Protein AF-A0A914REH2-F1 (afdb_monomer)

Radius of gyration: 25.35 Å; Cα contacts (8 Å, |Δi|>4): 95; chains: 1; bounding box: 55×61×62 Å

Solvent-accessible surface area (backbone atoms only — not comparable to full-atom values): 11915 Å² total; per-residue (Å²): 143,85,75,78,82,48,65,65,53,62,60,40,70,74,60,56,96,70,84,80,89,80,94,76,94,74,82,62,77,65,62,58,51,53,54,48,60,61,70,72,35,72,65,56,57,51,54,49,54,52,53,54,52,52,49,53,57,50,47,40,54,53,41,47,52,51,41,51,52,39,70,77,39,55,78,54,41,35,88,44,41,65,59,53,54,51,52,50,48,56,51,50,52,54,52,53,50,47,68,59,44,68,82,66,54,83,77,70,91,72,83,80,78,77,58,60,68,72,70,53,65,89,62,50,63,59,40,52,47,37,52,52,49,44,52,49,50,50,64,74,43,39,68,49,34,51,51,44,50,38,50,44,38,33,68,42,52,21,53,55,49,43,55,54,58,73,67,58,80,89,68,50,73,68,56,50,48,54,53,50,51,50,34,54,50,42,46,59,51,58,97,73,70,68,74,67,70,78,76,114

Secondary structure (DSSP, 8-state):
------HHHHHHHT-S---S--------HHHHHHHHHHHS-HHHHHHHHHHHHHHHHHHHHHHHHHHHHHHH-GGGHHHHHHHHHHHHHHHHHHHHHHHHHHTTS---SSS--SSHHHH--TTHHHHHHHHHHHHHHHHHTHHHHHHHHHHHIIIIIHHHHHHHHHT--S--HHHHHHHHHHHHHHHT--TTSTTTTT--

Nearest PDB structures (foldseek):
  7usd-assembly1_B  TM=9.075E-01  e=1.023E-09  Homo sapiens
  4n78-assembly1_B  TM=9.268E-01  e=9.238E-09  Homo sapiens
  3p8c-assembly1_B  TM=8.901E-01  e=4.363E-09  Homo sapiens
  7usc-assembly1_B  TM=8.729E-01  e=6.509E-09  Homo sapiens
  7use-assembly1_B  TM=8.874E-01  e=1.186E-08  Homo sapiens

pLDDT: mean 73.41, std 24.07, range [22.73, 96.56]

InterPro domains:
  IPR019137 Nck-associated protein 1 [PF09735] (50-191)
  IPR019137 Nck-associated protein 1 [PTHR12093] (51-190)

Mean predicted aligned error: 13.98 Å

Structure (mmCIF, N/CA/C/O backbone):
data_AF-A0A914REH2-F1
#
_entry.id   AF-A0A914REH2-F1
#
loop_
_atom_site.group_PDB
_atom_site.id
_atom_site.type_symbol
_atom_site.label_atom_id
_atom_site.label_alt_id
_atom_site.label_comp_id
_atom_site.label_asym_id
_atom_site.label_entity_id
_atom_site.label_seq_id
_atom_site.pdbx_PDB_ins_code
_atom_site.Cartn_x
_atom_site.Cartn_y
_atom_site.Cartn_z
_atom_site.occupancy
_atom_site.B_iso_or_equiv
_atom_site.auth_seq_id
_atom_site.auth_comp_id
_atom_site.auth_asym_id
_atom_site.auth_atom_id
_atom_site.pdbx_PDB_model_num
ATOM 1 N N . LEU A 1 1 ? 2.150 21.205 -15.447 1.00 28.22 1 LEU A N 1
ATOM 2 C CA . LEU A 1 1 ? 2.051 20.539 -14.123 1.00 28.22 1 LEU A CA 1
ATOM 3 C C . LEU A 1 1 ? 3.388 19.891 -13.755 1.00 28.22 1 LEU A C 1
ATOM 5 O O . LEU A 1 1 ? 3.456 18.730 -13.383 1.00 28.22 1 LEU A O 1
ATOM 9 N N . SER A 1 2 ? 4.461 20.674 -13.894 1.00 26.73 2 SER A N 1
ATOM 10 C CA . SER A 1 2 ? 5.839 20.264 -13.652 1.00 26.73 2 SER A CA 1
ATOM 11 C C . SER A 1 2 ? 6.279 20.891 -12.336 1.00 26.73 2 SER A C 1
ATOM 13 O O . SER A 1 2 ? 6.415 22.108 -12.246 1.00 26.73 2 SER A O 1
ATOM 15 N N . THR A 1 3 ? 6.444 20.067 -11.310 1.00 32.84 3 THR A N 1
ATOM 16 C CA . THR A 1 3 ? 7.092 20.457 -10.053 1.00 32.84 3 THR A CA 1
ATOM 17 C C . THR A 1 3 ? 8.047 19.344 -9.646 1.00 32.84 3 THR A C 1
ATOM 19 O O . THR A 1 3 ? 7.968 18.760 -8.569 1.00 32.84 3 THR A O 1
ATOM 22 N N . ALA A 1 4 ? 9.006 19.051 -10.528 1.00 34.91 4 ALA A N 1
ATOM 23 C CA . ALA A 1 4 ? 10.302 18.604 -10.051 1.00 34.91 4 ALA A CA 1
ATOM 24 C C . ALA A 1 4 ? 10.860 19.759 -9.206 1.00 34.91 4 ALA A C 1
ATOM 26 O O . ALA A 1 4 ? 11.249 20.802 -9.733 1.00 34.91 4 ALA A O 1
ATOM 27 N N . PHE A 1 5 ? 10.810 19.616 -7.880 1.00 37.22 5 PHE A N 1
ATOM 28 C CA . PHE A 1 5 ? 11.529 20.500 -6.973 1.00 37.22 5 PHE A CA 1
ATOM 29 C C . PHE A 1 5 ? 13.018 20.263 -7.218 1.00 37.22 5 PHE A C 1
ATOM 31 O O . PHE A 1 5 ? 13.631 19.345 -6.683 1.00 37.22 5 PHE A O 1
ATOM 38 N N . ASN A 1 6 ? 13.548 21.036 -8.154 1.00 36.06 6 ASN A N 1
ATOM 39 C CA . ASN A 1 6 ? 14.914 20.950 -8.601 1.00 36.06 6 ASN A CA 1
ATOM 40 C C . ASN A 1 6 ? 15.788 21.621 -7.530 1.00 36.06 6 ASN A C 1
ATOM 42 O O . ASN A 1 6 ? 15.903 22.850 -7.498 1.00 36.06 6 ASN A O 1
ATOM 46 N N . GLU A 1 7 ? 16.380 20.832 -6.631 1.00 41.03 7 GLU A N 1
ATOM 47 C CA . GLU A 1 7 ? 17.395 21.325 -5.685 1.00 41.03 7 GLU A CA 1
ATOM 48 C C . GLU A 1 7 ? 18.566 21.984 -6.428 1.00 41.03 7 GLU A C 1
ATOM 50 O O . GLU A 1 7 ? 19.142 22.959 -5.943 1.00 41.03 7 GLU A O 1
ATOM 55 N N . HIS A 1 8 ? 18.831 21.550 -7.665 1.00 34.75 8 HIS A N 1
ATOM 56 C CA . HIS A 1 8 ? 19.779 22.184 -8.572 1.00 34.75 8 HIS A CA 1
ATOM 57 C C . HIS A 1 8 ? 19.286 23.561 -9.048 1.00 34.75 8 HIS A C 1
ATOM 59 O O . HIS A 1 8 ? 20.068 24.499 -9.154 1.00 34.75 8 HIS A O 1
ATOM 65 N N . SER A 1 9 ? 17.982 23.757 -9.273 1.00 32.03 9 SER A N 1
ATOM 66 C CA . SER A 1 9 ? 17.474 25.072 -9.680 1.00 32.03 9 SER A CA 1
ATOM 67 C C . SER A 1 9 ? 17.483 26.057 -8.522 1.00 32.03 9 SER A C 1
ATOM 69 O O . SER A 1 9 ? 17.816 27.207 -8.762 1.00 32.03 9 SER A O 1
ATOM 71 N N . LYS A 1 10 ? 17.180 25.675 -7.275 1.00 31.33 10 LYS A N 1
ATOM 72 C CA . LYS A 1 10 ? 17.273 26.631 -6.150 1.00 31.33 10 LYS A CA 1
ATOM 73 C C . LYS A 1 10 ? 18.701 26.838 -5.640 1.00 31.33 10 LYS A C 1
ATOM 75 O O . LYS A 1 10 ? 19.004 27.945 -5.210 1.00 31.33 10 LYS A O 1
ATOM 80 N N . SER A 1 11 ? 19.598 25.861 -5.776 1.00 33.09 11 SER A N 1
ATOM 81 C CA . SER A 1 11 ? 21.017 26.074 -5.453 1.00 33.09 11 SER A CA 1
ATOM 82 C C . SER A 1 11 ? 21.760 26.867 -6.530 1.00 33.09 11 SER A C 1
ATOM 84 O O . SER A 1 11 ? 22.631 27.662 -6.190 1.00 33.09 11 SER A O 1
ATOM 86 N N . THR A 1 12 ? 21.403 26.735 -7.816 1.00 31.56 12 THR A N 1
ATOM 87 C CA . THR A 1 12 ? 22.091 27.446 -8.912 1.00 31.56 12 THR A CA 1
ATOM 88 C C . THR A 1 12 ? 21.358 28.697 -9.419 1.00 31.56 12 THR A C 1
ATOM 90 O O . THR A 1 12 ? 22.007 29.565 -9.990 1.00 31.56 12 THR A O 1
ATOM 93 N N . THR A 1 13 ? 20.056 28.902 -9.168 1.00 30.58 13 THR A N 1
ATOM 94 C CA . THR A 1 13 ? 19.436 30.242 -9.371 1.00 30.58 13 THR A CA 1
ATOM 95 C C . THR A 1 13 ? 19.761 31.222 -8.242 1.00 30.58 13 THR A C 1
ATOM 97 O O . THR A 1 13 ? 19.622 32.425 -8.431 1.00 30.58 13 THR A O 1
ATOM 100 N N . LEU A 1 14 ? 20.319 30.728 -7.130 1.00 32.66 14 LEU A N 1
ATOM 101 C CA . LEU A 1 14 ? 21.057 31.523 -6.140 1.00 32.66 14 LEU A CA 1
ATOM 102 C C . LEU A 1 14 ? 22.542 31.733 -6.519 1.00 32.66 14 LEU A C 1
ATOM 104 O O . LEU A 1 14 ? 23.288 32.363 -5.777 1.00 32.66 14 LEU A O 1
ATOM 108 N N . PHE A 1 15 ? 22.979 31.176 -7.655 1.00 30.03 15 PHE A N 1
ATOM 109 C CA . PHE A 1 15 ? 24.365 31.158 -8.137 1.00 30.03 15 PHE A CA 1
ATOM 110 C C . PHE A 1 15 ? 24.437 31.289 -9.672 1.00 30.03 15 PHE A C 1
ATOM 112 O O . PHE A 1 15 ? 25.263 30.664 -10.334 1.00 30.03 15 PHE A O 1
ATOM 119 N N . ARG A 1 16 ? 23.600 32.138 -10.275 1.00 25.14 16 ARG A N 1
ATOM 120 C CA . ARG A 1 16 ? 24.039 32.859 -11.479 1.00 25.14 16 ARG A CA 1
ATOM 121 C C . ARG A 1 16 ? 24.492 34.241 -11.026 1.00 25.14 16 ARG A C 1
ATOM 123 O O . ARG A 1 16 ? 23.884 34.778 -10.103 1.00 25.14 16 ARG A O 1
ATOM 130 N N . PRO A 1 17 ? 25.593 34.768 -11.580 1.00 31.11 17 PRO A N 1
ATOM 131 C CA . PRO A 1 17 ? 26.330 35.862 -10.968 1.00 31.11 17 PRO A CA 1
ATOM 132 C C . PRO A 1 17 ? 25.469 37.121 -10.986 1.00 31.11 17 PRO A C 1
ATOM 134 O O . PRO A 1 17 ? 25.391 37.811 -11.995 1.00 31.11 17 PRO A O 1
ATOM 137 N N . TRP A 1 18 ? 24.806 37.410 -9.872 1.00 22.73 18 TRP A N 1
ATOM 138 C CA . TRP A 1 18 ? 24.255 38.725 -9.615 1.00 22.73 18 TRP A CA 1
ATOM 139 C C . TRP A 1 18 ? 25.114 39.376 -8.551 1.00 22.73 18 TRP A C 1
ATOM 141 O O . TRP A 1 18 ? 25.101 39.021 -7.372 1.00 22.73 18 TRP A O 1
ATOM 151 N N . ASN A 1 19 ? 25.920 40.315 -9.034 1.00 27.97 19 ASN A N 1
ATOM 152 C CA . ASN A 1 19 ? 26.488 41.364 -8.219 1.00 27.97 19 ASN A CA 1
ATOM 153 C C . ASN A 1 19 ? 25.398 41.994 -7.331 1.00 27.97 19 ASN A C 1
ATOM 155 O O . ASN A 1 19 ? 24.294 42.277 -7.791 1.00 27.97 19 ASN A O 1
ATOM 159 N N . CYS A 1 20 ? 25.808 42.295 -6.099 1.00 24.75 20 CYS A N 1
ATOM 160 C CA . CYS A 1 20 ? 25.214 43.215 -5.125 1.00 24.75 20 CYS A CA 1
ATOM 161 C C . CYS A 1 20 ? 24.024 42.777 -4.235 1.00 24.75 20 CYS A C 1
ATOM 163 O O . CYS A 1 20 ? 22.878 42.673 -4.651 1.00 24.75 20 CYS A O 1
ATOM 165 N N . GLN A 1 21 ? 24.341 42.734 -2.930 1.00 30.67 21 GLN A N 1
ATOM 166 C CA . GLN A 1 21 ? 23.554 43.256 -1.798 1.00 30.67 21 GLN A CA 1
ATOM 167 C C . GLN A 1 21 ? 22.198 42.608 -1.458 1.00 30.67 21 GLN A C 1
ATOM 169 O O . GLN A 1 21 ? 21.139 43.189 -1.679 1.00 30.67 21 GLN A O 1
ATOM 174 N N . ARG A 1 22 ? 22.235 41.521 -0.671 1.00 23.67 22 ARG A N 1
ATOM 175 C CA . ARG A 1 22 ? 21.419 41.441 0.561 1.00 23.67 22 ARG A CA 1
ATOM 176 C C . ARG A 1 22 ? 21.911 40.355 1.512 1.00 23.67 22 ARG A C 1
ATOM 178 O O . ARG A 1 22 ? 21.987 39.183 1.165 1.00 23.67 22 ARG A O 1
ATOM 185 N N . SER A 1 23 ? 22.261 40.787 2.720 1.00 31.17 23 SER A N 1
ATOM 186 C CA . SER A 1 23 ? 22.714 39.940 3.821 1.00 31.17 23 SER A CA 1
ATOM 187 C C . SER A 1 23 ? 21.564 39.055 4.307 1.00 31.17 23 SER A C 1
ATOM 189 O O . SER A 1 23 ? 20.589 39.561 4.854 1.00 31.17 23 SER A O 1
ATOM 191 N N . VAL A 1 24 ? 21.683 37.739 4.117 1.00 34.38 24 VAL A N 1
ATOM 192 C CA . VAL A 1 24 ? 20.909 36.738 4.862 1.00 34.38 24 VAL A CA 1
ATOM 193 C C . VAL A 1 24 ? 21.920 35.838 5.563 1.00 34.38 24 VAL A C 1
ATOM 195 O O . VAL A 1 24 ? 22.598 35.014 4.946 1.00 34.38 24 VAL A O 1
ATOM 198 N N . HIS A 1 25 ? 22.074 36.069 6.864 1.00 37.12 25 HIS A N 1
ATOM 199 C CA . HIS A 1 25 ? 22.894 35.260 7.755 1.00 37.12 25 HIS A CA 1
ATOM 200 C C . HIS A 1 25 ? 22.184 33.928 8.022 1.00 37.12 25 HIS A C 1
ATOM 202 O O . HIS A 1 25 ? 21.277 33.857 8.844 1.00 37.12 25 HIS A O 1
ATOM 208 N N . ILE A 1 26 ? 22.608 32.866 7.335 1.00 39.19 26 ILE A N 1
ATOM 209 C CA . ILE A 1 26 ? 22.340 31.481 7.744 1.00 39.19 26 ILE A CA 1
ATOM 210 C C . ILE A 1 26 ? 23.693 30.832 8.030 1.00 39.19 26 ILE A C 1
ATOM 212 O O . ILE A 1 26 ? 24.617 30.888 7.210 1.00 39.19 26 ILE A O 1
ATOM 216 N N . GLY A 1 27 ? 23.798 30.329 9.258 1.00 43.09 27 GLY A N 1
ATOM 217 C CA . GLY A 1 27 ? 25.029 30.047 9.977 1.00 43.09 27 GLY A CA 1
ATOM 218 C C . GLY A 1 27 ? 25.906 28.928 9.417 1.00 43.09 27 GLY A C 1
ATOM 219 O O . GLY A 1 27 ? 25.460 27.993 8.760 1.00 43.09 27 GLY A O 1
ATOM 220 N N . SER A 1 28 ? 27.177 29.057 9.798 1.00 48.75 28 SER A N 1
ATOM 221 C CA . SER A 1 28 ? 28.304 28.131 9.669 1.00 48.75 28 SER A CA 1
ATOM 222 C C . SER A 1 28 ? 28.842 27.843 8.258 1.00 48.75 28 SER A C 1
ATOM 224 O O . SER A 1 28 ? 28.268 27.129 7.437 1.00 48.75 28 SER A O 1
ATOM 226 N N . THR A 1 29 ? 30.067 28.322 8.036 1.00 50.38 29 THR A N 1
ATOM 227 C CA . THR A 1 29 ? 30.987 28.028 6.923 1.00 50.38 29 THR A CA 1
ATOM 228 C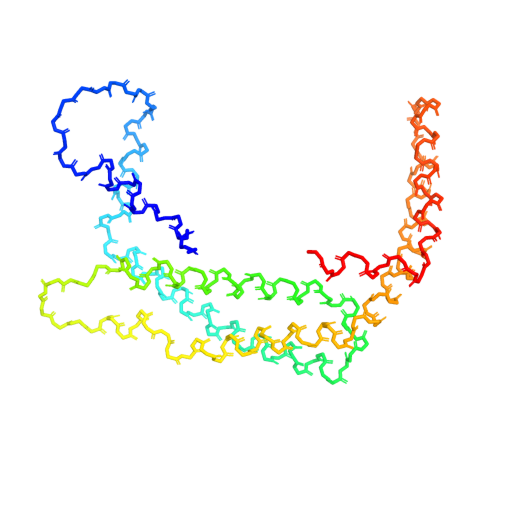 C . THR A 1 29 ? 31.210 26.526 6.685 1.00 50.38 29 THR A C 1
ATOM 230 O O . THR A 1 29 ? 31.531 26.134 5.565 1.00 50.38 29 THR A O 1
ATOM 233 N N . ARG A 1 30 ? 30.982 25.678 7.700 1.00 44.97 30 ARG A N 1
ATOM 234 C CA . ARG A 1 30 ? 31.166 24.217 7.652 1.00 44.97 30 ARG A CA 1
ATOM 235 C C . ARG A 1 30 ? 30.091 23.488 6.836 1.00 44.97 30 ARG A C 1
ATOM 237 O O . ARG A 1 30 ? 30.410 22.531 6.140 1.00 44.97 30 ARG A O 1
ATOM 244 N N . SER A 1 31 ? 28.839 23.949 6.852 1.00 41.78 31 SER A N 1
ATOM 245 C CA . SER A 1 31 ? 27.782 23.331 6.029 1.00 41.78 31 SER A CA 1
ATOM 246 C C . SER A 1 31 ? 27.995 23.597 4.539 1.00 41.78 31 SER A C 1
ATOM 248 O O . SER A 1 31 ? 27.712 22.742 3.705 1.00 41.78 31 SER A O 1
ATOM 250 N N . ARG A 1 32 ? 28.565 24.759 4.187 1.00 44.25 32 ARG A N 1
ATOM 251 C CA . ARG A 1 32 ? 28.863 25.105 2.789 1.00 44.25 32 ARG A CA 1
ATOM 252 C C . ARG A 1 32 ? 30.005 24.273 2.209 1.00 44.25 32 ARG A C 1
ATOM 254 O O . ARG A 1 32 ? 29.940 23.936 1.033 1.00 44.25 32 ARG A O 1
ATOM 261 N N . SER A 1 33 ? 31.026 23.934 3.000 1.00 46.44 33 SER A N 1
ATOM 262 C CA . SER A 1 33 ? 32.136 23.092 2.535 1.00 46.44 33 SER A CA 1
ATOM 263 C C . SER A 1 33 ? 31.724 21.632 2.352 1.00 46.44 33 SER A C 1
ATOM 265 O O . SER A 1 33 ? 32.133 21.037 1.364 1.00 46.44 33 SER A O 1
ATOM 267 N N . ILE A 1 34 ? 30.862 21.095 3.226 1.00 53.41 34 ILE A N 1
ATOM 268 C CA . ILE A 1 34 ? 30.323 19.728 3.110 1.00 53.41 34 ILE A CA 1
ATOM 269 C C . ILE A 1 34 ? 29.451 19.582 1.854 1.00 53.41 34 ILE A C 1
ATOM 271 O O . ILE A 1 34 ? 29.618 18.636 1.088 1.00 53.41 34 ILE A O 1
ATOM 275 N N . ILE A 1 35 ? 28.557 20.544 1.596 1.00 49.75 35 ILE A N 1
ATOM 276 C CA . ILE A 1 35 ? 27.713 20.524 0.391 1.00 49.75 35 ILE A CA 1
ATOM 277 C C . ILE A 1 35 ? 28.577 20.647 -0.871 1.00 49.75 35 ILE A C 1
ATOM 279 O O . ILE A 1 35 ? 28.342 19.934 -1.841 1.00 49.75 35 ILE A O 1
ATOM 283 N N . ARG A 1 36 ? 29.621 21.493 -0.856 1.00 45.28 36 ARG A N 1
ATOM 284 C CA . ARG A 1 36 ? 30.564 21.592 -1.981 1.00 45.28 36 ARG A CA 1
ATOM 285 C C . ARG A 1 36 ? 31.336 20.292 -2.199 1.00 45.28 36 ARG A C 1
ATOM 287 O O . ARG A 1 36 ? 31.401 19.862 -3.339 1.00 45.28 36 ARG A O 1
ATOM 294 N N . SER A 1 37 ? 31.846 19.648 -1.144 1.00 47.00 37 SER A N 1
ATOM 295 C CA . SER A 1 37 ? 32.602 18.392 -1.266 1.00 47.00 37 SER A CA 1
ATOM 296 C C . SER A 1 37 ? 31.760 17.223 -1.781 1.00 47.00 37 SER A C 1
ATOM 298 O O . SER A 1 37 ? 32.295 16.363 -2.464 1.00 47.00 37 SER A O 1
ATOM 300 N N . VAL A 1 38 ? 30.452 17.212 -1.502 1.00 48.62 38 VAL A N 1
ATOM 301 C CA . VAL A 1 38 ? 29.501 16.219 -2.035 1.00 48.62 38 VAL A CA 1
ATOM 302 C C . VAL A 1 38 ? 29.201 16.446 -3.526 1.00 48.62 38 VAL A C 1
ATOM 304 O O . VAL A 1 38 ? 28.933 15.487 -4.239 1.00 48.62 38 VAL A O 1
A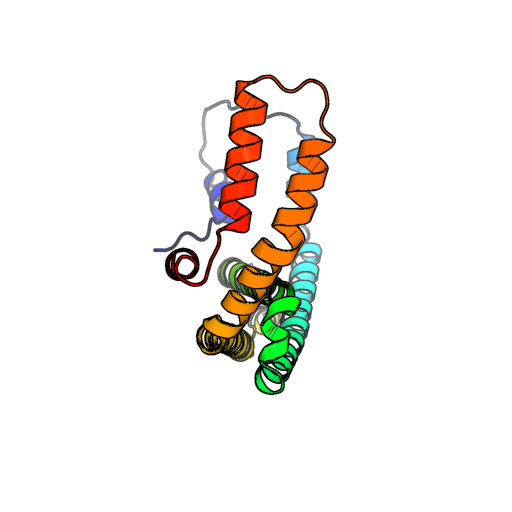TOM 307 N N . PHE A 1 39 ? 29.258 17.695 -4.007 1.00 43.34 39 PHE A N 1
ATOM 308 C CA . PHE A 1 39 ? 28.861 18.075 -5.373 1.00 43.34 39 PHE A CA 1
ATOM 309 C C . PHE A 1 39 ? 30.030 18.220 -6.367 1.00 43.34 39 PHE A C 1
ATOM 311 O O . PHE A 1 39 ? 29.795 18.230 -7.570 1.00 43.34 39 PHE A O 1
ATOM 318 N N . THR A 1 40 ? 31.277 18.364 -5.898 1.00 44.75 40 THR A N 1
ATOM 319 C CA . THR A 1 40 ? 32.480 18.405 -6.762 1.00 44.75 40 THR A CA 1
ATOM 320 C C . THR A 1 40 ? 33.100 17.039 -7.035 1.00 44.75 40 THR A C 1
ATOM 322 O O . THR A 1 40 ? 34.051 16.961 -7.809 1.00 44.75 40 THR A O 1
ATOM 325 N N . ASP A 1 41 ? 32.606 15.977 -6.401 1.00 44.22 41 ASP A N 1
ATOM 326 C CA . ASP A 1 41 ? 33.154 14.637 -6.575 1.00 44.22 41 ASP A CA 1
ATOM 327 C C . ASP A 1 41 ? 32.309 13.856 -7.590 1.00 44.22 41 ASP A C 1
ATOM 329 O O . ASP A 1 41 ? 31.283 13.262 -7.256 1.00 44.22 41 ASP A O 1
ATOM 333 N N . GLU A 1 42 ? 32.736 13.872 -8.856 1.00 49.25 42 GLU A N 1
ATOM 334 C CA . GLU A 1 42 ? 32.169 13.069 -9.957 1.00 49.25 42 GLU A CA 1
ATOM 335 C C . GLU A 1 42 ? 31.983 11.584 -9.554 1.00 49.25 42 GLU A C 1
ATOM 337 O O . GLU A 1 42 ? 31.074 10.904 -10.036 1.00 49.25 42 GLU A O 1
ATOM 342 N N . GLY A 1 43 ? 32.792 11.083 -8.606 1.00 49.00 43 GLY A N 1
ATOM 343 C CA . GLY A 1 43 ? 32.685 9.731 -8.056 1.00 49.00 43 GLY A CA 1
ATOM 344 C C . GLY A 1 43 ? 31.455 9.483 -7.170 1.00 49.00 43 GLY A C 1
ATOM 345 O O . GLY A 1 43 ? 30.896 8.383 -7.200 1.00 49.00 43 GLY A O 1
ATOM 346 N N . LEU A 1 44 ? 30.983 10.484 -6.418 1.00 54.34 44 LEU A N 1
ATOM 347 C CA . LEU A 1 44 ? 29.848 10.326 -5.498 1.00 54.34 44 LEU A CA 1
ATOM 348 C C . LEU A 1 44 ? 28.513 10.251 -6.256 1.00 54.34 44 LEU A C 1
ATOM 350 O O . LEU A 1 44 ? 27.645 9.432 -5.938 1.00 54.34 44 LEU A O 1
ATOM 354 N N . CYS A 1 45 ? 28.381 11.051 -7.316 1.00 60.16 45 CYS A N 1
ATOM 355 C CA . CYS A 1 45 ? 27.250 10.988 -8.239 1.00 60.16 45 CYS A CA 1
ATOM 356 C C . CYS A 1 45 ? 27.209 9.640 -8.979 1.00 60.16 45 CYS A C 1
ATOM 358 O O . CYS A 1 45 ? 26.141 9.039 -9.112 1.00 60.16 45 CYS A O 1
ATOM 360 N N . PHE A 1 46 ? 28.361 9.121 -9.420 1.00 61.41 46 PHE A N 1
ATOM 361 C CA . PHE A 1 46 ? 28.438 7.839 -10.126 1.00 61.41 46 PHE A CA 1
ATOM 362 C C . PHE A 1 46 ? 28.029 6.645 -9.250 1.00 61.41 46 PHE A C 1
ATOM 364 O O . PHE A 1 46 ? 27.228 5.807 -9.671 1.00 61.41 46 PHE A O 1
ATOM 371 N N . PHE A 1 47 ? 28.512 6.590 -8.004 1.00 66.31 47 PHE A N 1
ATOM 372 C CA . PHE A 1 47 ? 28.109 5.548 -7.057 1.00 66.31 47 PHE A CA 1
ATOM 373 C C . PHE A 1 47 ? 26.595 5.575 -6.794 1.00 66.31 47 PHE A C 1
ATOM 375 O O . PHE A 1 47 ? 25.950 4.527 -6.750 1.00 66.31 47 PHE A O 1
ATOM 382 N N . SER A 1 48 ? 26.006 6.773 -6.703 1.00 72.44 48 SER A N 1
ATOM 383 C CA . SER A 1 48 ? 24.558 6.939 -6.561 1.00 72.44 48 SER A CA 1
ATOM 384 C C . SER A 1 48 ? 23.785 6.330 -7.744 1.00 72.44 48 SER A C 1
ATOM 386 O O . SER A 1 48 ? 22.859 5.550 -7.516 1.00 72.44 48 SER A O 1
ATOM 388 N N . LEU A 1 49 ? 24.195 6.574 -8.998 1.00 76.19 49 LEU A N 1
ATOM 389 C CA . LEU A 1 49 ? 23.547 5.977 -10.178 1.00 76.19 49 LEU A CA 1
ATOM 390 C C . LEU A 1 49 ? 23.533 4.446 -10.149 1.00 76.19 49 LEU A C 1
ATOM 392 O O . LEU A 1 49 ? 22.497 3.843 -10.442 1.00 76.19 49 LEU A O 1
ATOM 396 N N . ILE A 1 50 ? 24.662 3.821 -9.800 1.00 79.75 50 ILE A N 1
ATOM 397 C CA . ILE A 1 50 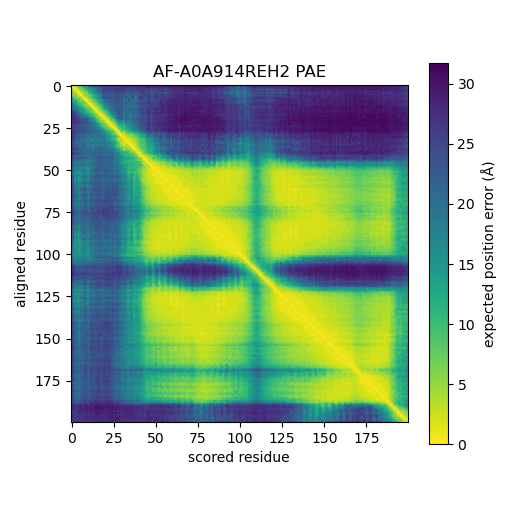? 24.777 2.357 -9.723 1.00 79.75 50 ILE A CA 1
ATOM 398 C C . ILE A 1 50 ? 23.831 1.812 -8.654 1.00 79.75 50 ILE A C 1
ATOM 400 O O . ILE A 1 50 ? 23.052 0.901 -8.933 1.00 79.75 50 ILE A O 1
ATOM 404 N N . VAL A 1 51 ? 23.830 2.415 -7.462 1.00 85.56 51 VAL A N 1
ATOM 405 C CA . VAL A 1 51 ? 22.952 2.004 -6.359 1.00 85.56 51 VAL A CA 1
ATOM 406 C C . VAL A 1 51 ? 21.481 2.079 -6.772 1.00 85.56 51 VAL A C 1
ATOM 408 O O . VAL A 1 51 ? 20.732 1.125 -6.562 1.00 85.56 51 VAL A O 1
ATOM 411 N N . HIS A 1 52 ? 21.056 3.178 -7.395 1.00 86.94 52 HIS A N 1
ATOM 412 C CA . HIS A 1 52 ? 19.675 3.336 -7.854 1.00 86.94 52 HIS A CA 1
ATOM 413 C C . HIS A 1 52 ? 19.325 2.375 -9.001 1.00 86.94 52 HIS A C 1
ATOM 415 O O . HIS A 1 52 ? 18.221 1.829 -9.053 1.00 86.94 52 HIS A O 1
ATOM 421 N N . ARG A 1 53 ? 20.267 2.091 -9.906 1.00 86.00 53 ARG A N 1
ATOM 422 C CA . ARG A 1 53 ? 20.084 1.091 -10.967 1.00 86.00 53 ARG A CA 1
ATOM 423 C C . ARG A 1 53 ? 19.879 -0.316 -10.401 1.00 86.00 53 ARG A C 1
ATOM 425 O O . ARG A 1 53 ? 18.955 -1.011 -10.831 1.00 86.00 53 ARG A O 1
ATOM 432 N N . ASP A 1 54 ? 20.690 -0.724 -9.431 1.00 89.56 54 ASP A N 1
ATOM 433 C CA . ASP A 1 54 ? 20.569 -2.036 -8.790 1.00 89.56 54 ASP A CA 1
ATOM 434 C C . ASP A 1 54 ? 19.285 -2.147 -7.963 1.00 89.56 54 ASP A C 1
ATOM 436 O O . ASP A 1 54 ? 18.596 -3.168 -8.028 1.00 89.56 54 ASP A O 1
ATOM 440 N N . ARG A 1 55 ? 18.885 -1.068 -7.276 1.00 90.44 55 ARG A N 1
ATOM 441 C CA . ARG A 1 55 ? 17.584 -0.989 -6.594 1.00 90.44 55 ARG A CA 1
ATOM 442 C C . ARG A 1 55 ? 16.423 -1.191 -7.559 1.00 90.44 55 ARG A C 1
ATOM 444 O O . ARG A 1 55 ? 15.565 -2.027 -7.290 1.00 90.44 55 ARG A O 1
ATOM 451 N N . ARG A 1 56 ? 16.403 -0.504 -8.707 1.00 92.75 56 ARG A N 1
ATOM 452 C CA . ARG A 1 56 ? 15.363 -0.706 -9.735 1.00 92.75 56 ARG A CA 1
ATOM 453 C C . ARG A 1 56 ? 15.351 -2.137 -10.263 1.00 92.75 56 ARG A C 1
ATOM 455 O O . ARG A 1 56 ? 14.280 -2.717 -10.434 1.00 92.75 56 ARG A O 1
ATOM 462 N N . ARG A 1 57 ? 16.526 -2.741 -10.471 1.00 91.75 57 ARG A N 1
ATOM 463 C CA . ARG A 1 57 ? 16.635 -4.149 -10.883 1.00 91.75 57 ARG A CA 1
ATOM 464 C C . ARG A 1 57 ? 16.041 -5.099 -9.844 1.00 91.75 57 ARG A C 1
ATOM 466 O O . ARG A 1 57 ? 15.288 -5.992 -10.224 1.00 91.75 57 ARG A O 1
ATOM 473 N N . PHE A 1 58 ? 16.348 -4.895 -8.567 1.00 94.38 58 PHE A N 1
ATOM 474 C CA . PHE A 1 58 ? 15.774 -5.671 -7.471 1.00 94.38 58 PHE A CA 1
ATOM 475 C C . PHE A 1 58 ? 14.251 -5.494 -7.388 1.00 94.38 58 PHE A C 1
ATOM 477 O O . PHE A 1 58 ? 13.517 -6.479 -7.333 1.00 94.38 58 PHE A O 1
ATOM 484 N N . LEU A 1 59 ? 13.768 -4.249 -7.450 1.00 93.94 59 LEU A N 1
ATOM 485 C CA . LEU A 1 59 ? 12.344 -3.924 -7.344 1.00 93.94 59 LEU A CA 1
ATOM 486 C C . LEU A 1 59 ? 11.509 -4.534 -8.470 1.00 93.94 59 LEU A C 1
ATOM 488 O O . LEU A 1 59 ? 10.397 -4.978 -8.204 1.00 93.94 59 LEU A O 1
ATOM 492 N N . ARG A 1 60 ? 12.038 -4.626 -9.698 1.00 94.50 60 ARG A N 1
ATOM 493 C CA . ARG A 1 60 ? 11.359 -5.334 -10.799 1.00 94.50 60 ARG A CA 1
ATOM 494 C C . ARG A 1 60 ? 11.069 -6.790 -10.443 1.00 94.50 60 ARG A C 1
ATOM 496 O O . ARG A 1 60 ? 9.932 -7.234 -10.575 1.00 94.50 60 ARG A O 1
ATOM 503 N N . GLY A 1 61 ? 12.077 -7.505 -9.941 1.00 93.62 61 GLY A N 1
ATOM 504 C CA . GLY A 1 61 ? 11.913 -8.883 -9.481 1.00 93.62 61 GLY A CA 1
ATOM 505 C C . GLY A 1 61 ? 10.932 -8.976 -8.313 1.00 93.62 61 GLY A C 1
ATOM 506 O O . GLY A 1 61 ? 9.976 -9.742 -8.371 1.00 93.62 61 GLY A O 1
ATOM 507 N N . ALA A 1 62 ? 11.109 -8.138 -7.291 1.00 94.25 62 ALA A N 1
ATOM 508 C CA . ALA A 1 62 ? 10.264 -8.153 -6.100 1.00 94.25 62 ALA A CA 1
ATOM 509 C C . ALA A 1 62 ? 8.783 -7.864 -6.413 1.00 94.25 62 ALA A C 1
ATOM 511 O O . ALA A 1 62 ? 7.902 -8.559 -5.909 1.00 94.25 62 ALA A O 1
ATOM 512 N N . LEU A 1 63 ? 8.495 -6.873 -7.265 1.00 95.12 63 LEU A N 1
ATOM 513 C CA . LEU A 1 63 ? 7.129 -6.555 -7.684 1.00 95.12 63 LEU A CA 1
ATOM 514 C C . LEU A 1 63 ? 6.508 -7.679 -8.510 1.00 95.12 63 LEU A C 1
ATOM 516 O O . LEU A 1 63 ? 5.337 -7.994 -8.306 1.00 95.12 63 LEU A O 1
ATOM 520 N N . ARG A 1 64 ? 7.274 -8.290 -9.420 1.00 95.88 64 ARG A N 1
ATOM 521 C CA . ARG A 1 64 ? 6.808 -9.427 -10.217 1.00 95.88 64 ARG A CA 1
ATOM 522 C C . ARG A 1 64 ? 6.410 -10.600 -9.323 1.00 95.88 64 ARG A C 1
ATOM 524 O O . ARG A 1 64 ? 5.299 -11.108 -9.460 1.00 95.88 64 ARG A O 1
ATOM 531 N N . GLU A 1 65 ? 7.279 -10.991 -8.394 1.00 95.81 65 GLU A N 1
ATOM 532 C CA . GLU A 1 65 ? 7.001 -12.074 -7.442 1.00 95.81 65 GLU A CA 1
ATOM 533 C C . GLU A 1 65 ? 5.794 -11.749 -6.558 1.00 95.81 65 GLU A C 1
ATOM 535 O O . GLU A 1 65 ? 4.913 -12.586 -6.365 1.00 95.81 65 GLU A O 1
ATOM 540 N N . LEU A 1 66 ? 5.686 -10.504 -6.084 1.00 93.75 66 LEU A N 1
ATOM 541 C CA . LEU A 1 66 ? 4.544 -10.071 -5.284 1.00 93.75 66 LEU A CA 1
ATOM 542 C C . LEU A 1 66 ? 3.231 -10.120 -6.081 1.00 93.75 66 LEU A C 1
ATOM 544 O O . LEU A 1 66 ? 2.212 -10.565 -5.553 1.00 93.75 66 LEU A O 1
ATOM 548 N N . CYS A 1 67 ? 3.249 -9.727 -7.359 1.00 95.25 67 CYS A N 1
ATOM 549 C CA . CYS A 1 67 ? 2.093 -9.853 -8.248 1.00 95.25 67 CYS A CA 1
ATOM 550 C C . CYS A 1 67 ? 1.688 -11.319 -8.447 1.00 95.25 67 CYS A C 1
ATOM 552 O O . CYS A 1 67 ? 0.498 -11.629 -8.399 1.00 95.25 67 CYS A O 1
ATOM 554 N N . LEU A 1 68 ? 2.652 -12.220 -8.660 1.00 95.31 68 LEU A N 1
ATOM 555 C CA . LEU A 1 68 ? 2.390 -13.654 -8.822 1.00 95.31 68 LEU A CA 1
ATOM 556 C C . LEU A 1 68 ? 1.798 -14.266 -7.550 1.00 95.31 68 LEU A C 1
ATOM 558 O O . LEU A 1 68 ? 0.774 -14.941 -7.622 1.00 95.31 68 LEU A O 1
ATOM 562 N N . LEU A 1 69 ? 2.372 -13.953 -6.389 1.00 93.88 69 LEU A N 1
ATOM 563 C CA . LEU A 1 69 ? 1.898 -14.422 -5.089 1.00 93.88 69 LEU A CA 1
ATOM 564 C C . LEU A 1 69 ? 0.447 -13.998 -4.816 1.00 93.88 69 LEU A C 1
ATOM 566 O O . LEU A 1 69 ? -0.359 -14.806 -4.361 1.00 93.88 69 LEU A O 1
ATOM 570 N N . ILE A 1 70 ? 0.085 -12.751 -5.132 1.00 93.88 70 ILE A N 1
ATOM 571 C CA . ILE A 1 70 ? -1.289 -12.253 -4.949 1.00 93.88 70 ILE A CA 1
ATOM 572 C C . ILE A 1 70 ? -2.257 -12.889 -5.953 1.00 93.88 70 ILE A C 1
ATOM 574 O O . ILE A 1 70 ? -3.420 -13.122 -5.626 1.00 93.88 70 ILE A O 1
ATOM 578 N N . LYS A 1 71 ? -1.806 -13.157 -7.184 1.00 94.00 71 LYS A N 1
ATOM 579 C CA . LYS A 1 71 ? -2.630 -13.829 -8.197 1.00 94.00 71 LYS A CA 1
ATOM 580 C C . LYS A 1 71 ? -2.938 -15.274 -7.824 1.00 94.00 71 LYS A C 1
ATOM 582 O O . LYS A 1 71 ? -4.069 -15.694 -8.042 1.00 94.00 71 LYS A O 1
ATOM 587 N N . ASP A 1 72 ? -1.957 -15.992 -7.284 1.00 96.25 72 ASP A N 1
ATOM 588 C CA . ASP A 1 72 ? -2.119 -17.374 -6.828 1.00 96.25 72 ASP A CA 1
ATOM 589 C C . ASP A 1 72 ? -3.017 -17.441 -5.585 1.00 96.25 72 ASP A C 1
ATOM 591 O O . ASP A 1 72 ? -3.978 -18.207 -5.533 1.00 96.25 72 ASP A O 1
ATOM 595 N N . GLN A 1 73 ? -2.762 -16.566 -4.605 1.00 94.38 73 GLN A N 1
ATOM 596 C CA . GLN A 1 73 ? -3.481 -16.552 -3.332 1.00 94.38 73 GLN A CA 1
ATOM 597 C C . GLN A 1 73 ? -3.982 -15.148 -2.976 1.00 94.38 73 GLN A C 1
ATOM 599 O O . GLN A 1 73 ? -3.391 -14.459 -2.137 1.00 94.38 73 GLN A O 1
ATOM 604 N N . PRO A 1 74 ? -5.135 -14.720 -3.522 1.00 91.56 74 PRO A N 1
ATOM 605 C CA . PRO A 1 74 ? -5.684 -13.398 -3.225 1.00 91.56 74 PRO A CA 1
ATOM 606 C C . PRO A 1 74 ? -6.088 -13.235 -1.753 1.00 91.56 74 PRO A C 1
ATOM 608 O O . PRO A 1 74 ? -6.118 -12.117 -1.249 1.00 91.56 74 PRO A O 1
ATOM 611 N N . GLY A 1 75 ? -6.347 -14.334 -1.032 1.00 91.88 75 GLY A N 1
ATOM 612 C CA . GLY A 1 75 ? -6.634 -14.320 0.410 1.00 91.88 75 GLY A CA 1
ATOM 613 C C . GLY A 1 75 ? -5.472 -13.811 1.268 1.00 91.88 75 GLY A C 1
ATOM 614 O O . GLY A 1 75 ? -5.688 -13.220 2.324 1.00 91.88 75 GLY A O 1
ATOM 615 N N . LEU A 1 76 ? -4.238 -13.970 0.788 1.00 91.00 76 LEU A N 1
ATOM 616 C CA . LEU A 1 76 ? -3.030 -13.528 1.480 1.00 91.00 76 LEU A CA 1
ATOM 617 C C . LEU A 1 76 ? -2.849 -12.002 1.428 1.00 91.00 76 LEU A C 1
ATOM 619 O O . LEU A 1 76 ? -2.045 -11.440 2.174 1.00 91.00 76 LEU A O 1
ATOM 623 N N . LEU A 1 77 ? -3.616 -11.323 0.569 1.00 90.88 77 LEU A N 1
ATOM 624 C C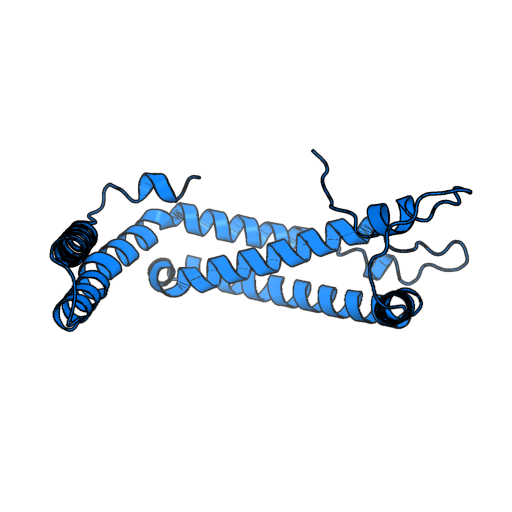A . LEU A 1 77 ? -3.538 -9.882 0.367 1.00 90.88 77 LEU A CA 1
ATOM 625 C C . LEU A 1 77 ? -3.915 -9.089 1.621 1.00 90.88 77 LEU A C 1
ATOM 627 O O . LEU A 1 77 ? -3.324 -8.043 1.846 1.00 90.88 77 LEU A O 1
ATOM 631 N N . GLY A 1 78 ? -4.838 -9.589 2.449 1.00 90.31 78 GLY A N 1
ATOM 632 C CA . GLY A 1 78 ? -5.204 -8.959 3.723 1.00 90.31 78 GLY A CA 1
ATOM 633 C C . GLY A 1 78 ? -3.996 -8.770 4.651 1.00 90.31 78 GLY A C 1
ATOM 634 O O . GLY A 1 78 ? -3.552 -7.638 4.842 1.00 90.31 78 GLY A O 1
ATOM 635 N N . PRO A 1 79 ? -3.394 -9.858 5.165 1.00 92.75 79 PRO A N 1
ATOM 636 C CA . PRO A 1 79 ? -2.251 -9.767 6.075 1.00 92.75 79 PRO A CA 1
ATOM 637 C C . PRO A 1 79 ? -0.971 -9.224 5.416 1.00 92.75 79 PRO A C 1
ATOM 639 O O . PRO A 1 79 ? -0.111 -8.688 6.112 1.00 92.75 79 PRO A O 1
ATOM 642 N N . LYS A 1 80 ? -0.805 -9.348 4.089 1.00 91.00 80 LYS A N 1
ATOM 643 C CA . LYS A 1 80 ? 0.402 -8.880 3.379 1.00 91.00 80 LYS A CA 1
ATOM 644 C C . LYS A 1 80 ? 0.262 -7.520 2.690 1.00 91.00 80 LYS A C 1
ATOM 646 O O . LYS A 1 80 ? 1.206 -7.112 2.012 1.00 91.00 80 LYS A O 1
ATOM 651 N N . ILE A 1 81 ? -0.839 -6.782 2.866 1.00 92.94 81 ILE A N 1
ATOM 652 C CA . ILE A 1 81 ? -1.044 -5.509 2.150 1.00 92.94 81 ILE A CA 1
ATOM 653 C C . ILE A 1 81 ? 0.067 -4.483 2.428 1.00 92.94 81 ILE A C 1
ATOM 655 O O . ILE A 1 81 ? 0.420 -3.695 1.555 1.00 92.94 81 ILE A O 1
ATOM 659 N N . LEU A 1 82 ? 0.684 -4.520 3.614 1.00 91.25 82 LEU A N 1
ATOM 660 C CA . LEU A 1 82 ? 1.797 -3.631 3.957 1.00 91.25 82 LEU A CA 1
ATOM 661 C C . LEU A 1 82 ? 2.983 -3.806 3.000 1.00 91.25 82 LEU A C 1
ATOM 663 O O . LEU A 1 82 ? 3.580 -2.817 2.581 1.00 91.25 82 LEU A O 1
ATOM 667 N N . PHE A 1 83 ? 3.285 -5.039 2.581 1.00 92.06 83 PHE A N 1
ATOM 668 C CA . PHE A 1 83 ? 4.333 -5.300 1.589 1.00 92.06 83 PHE A CA 1
ATOM 669 C C . PHE A 1 83 ? 3.998 -4.696 0.227 1.00 92.06 83 PHE A C 1
ATOM 671 O O . PHE A 1 83 ? 4.893 -4.208 -0.458 1.00 92.06 83 PHE A O 1
ATOM 678 N N . VAL A 1 84 ? 2.714 -4.671 -0.138 1.00 92.62 84 VAL A N 1
ATOM 679 C CA . VAL A 1 84 ? 2.239 -4.036 -1.371 1.00 92.62 84 VAL A CA 1
ATOM 680 C C . VAL A 1 84 ? 2.472 -2.530 -1.330 1.00 92.62 84 VAL A C 1
ATOM 682 O O . VAL A 1 84 ? 3.077 -1.983 -2.253 1.00 92.62 84 VAL A O 1
ATOM 685 N N . TRP A 1 85 ? 2.066 -1.859 -0.250 1.00 91.88 85 TRP A N 1
ATOM 686 C CA . TRP A 1 85 ? 2.277 -0.418 -0.100 1.00 91.88 85 TRP A CA 1
ATOM 687 C C . TRP A 1 85 ? 3.761 -0.044 -0.038 1.00 91.88 85 TRP A C 1
ATOM 689 O O . TRP A 1 85 ? 4.171 0.906 -0.705 1.00 91.88 85 TRP A O 1
ATOM 699 N N . MET A 1 86 ? 4.580 -0.815 0.687 1.00 93.56 86 MET A N 1
ATOM 700 C CA . MET A 1 86 ? 6.033 -0.615 0.732 1.00 93.56 86 MET A CA 1
ATOM 701 C C . MET A 1 86 ? 6.667 -0.764 -0.655 1.00 93.56 86 MET A C 1
ATOM 703 O O . MET A 1 86 ? 7.399 0.124 -1.092 1.00 93.56 86 MET A O 1
ATOM 707 N N . ALA A 1 87 ? 6.345 -1.837 -1.384 1.00 92.00 87 ALA A N 1
ATOM 708 C CA . ALA A 1 87 ? 6.886 -2.074 -2.719 1.00 92.00 87 ALA A CA 1
ATOM 709 C C . ALA A 1 87 ? 6.487 -0.966 -3.709 1.00 92.00 87 ALA A C 1
ATOM 711 O O . ALA A 1 87 ? 7.326 -0.495 -4.482 1.00 92.00 87 ALA A O 1
ATOM 712 N N . LEU A 1 88 ? 5.233 -0.500 -3.657 1.00 91.38 88 LEU A N 1
ATOM 713 C CA . LEU A 1 88 ? 4.761 0.629 -4.463 1.00 91.38 88 LEU A CA 1
ATOM 714 C C . LEU A 1 88 ? 5.456 1.943 -4.087 1.00 91.38 88 LEU A C 1
ATOM 716 O O . LEU A 1 88 ? 5.807 2.706 -4.987 1.00 91.38 88 LEU A O 1
ATOM 720 N N . SER A 1 89 ? 5.687 2.203 -2.795 1.00 92.94 89 SER A N 1
ATOM 721 C CA . SER A 1 89 ? 6.399 3.402 -2.336 1.00 92.94 89 SER A CA 1
ATOM 722 C C . SER A 1 89 ? 7.844 3.409 -2.822 1.00 92.94 89 SER A C 1
ATOM 724 O O . SER A 1 89 ? 8.259 4.373 -3.458 1.00 92.94 89 SER A O 1
ATOM 726 N N . PHE A 1 90 ? 8.590 2.322 -2.608 1.00 92.12 90 PHE A N 1
ATOM 727 C CA . PHE A 1 90 ? 9.987 2.234 -3.043 1.00 92.12 90 PHE A CA 1
ATOM 728 C C . PHE A 1 90 ? 10.122 2.355 -4.561 1.00 92.12 90 PHE A C 1
ATOM 730 O O . PHE A 1 90 ? 10.999 3.057 -5.058 1.00 92.12 90 PHE A O 1
ATOM 737 N N . SER A 1 91 ? 9.209 1.735 -5.309 1.00 92.69 91 SER A N 1
ATOM 738 C CA . SER A 1 91 ? 9.217 1.823 -6.771 1.00 92.69 91 SER A CA 1
ATOM 739 C C . SER A 1 91 ? 8.866 3.226 -7.264 1.00 92.69 91 SER A C 1
ATOM 741 O O . SER A 1 91 ? 9.516 3.733 -8.176 1.00 92.69 91 SER A O 1
ATOM 743 N N . ARG A 1 92 ? 7.895 3.899 -6.630 1.00 92.25 92 ARG A N 1
ATOM 744 C CA . ARG A 1 92 ? 7.583 5.310 -6.904 1.00 92.25 92 ARG A CA 1
ATOM 745 C C . ARG A 1 92 ? 8.800 6.197 -6.657 1.00 92.25 92 ARG A C 1
ATOM 747 O O . ARG A 1 92 ? 9.083 7.059 -7.483 1.00 92.25 92 ARG A O 1
ATOM 754 N N . ASP A 1 93 ? 9.499 5.998 -5.546 1.00 90.00 93 ASP A N 1
ATOM 755 C CA . ASP A 1 93 ? 10.635 6.837 -5.168 1.00 90.00 93 ASP A CA 1
ATOM 756 C C . ASP A 1 93 ? 11.796 6.682 -6.160 1.00 90.00 93 ASP A C 1
ATOM 758 O O . ASP A 1 93 ? 12.367 7.684 -6.583 1.00 90.00 93 ASP A O 1
ATOM 762 N N . GLU A 1 94 ? 12.072 5.465 -6.634 1.00 90.75 94 GLU A N 1
ATOM 763 C CA . GLU A 1 94 ? 13.078 5.223 -7.676 1.00 90.75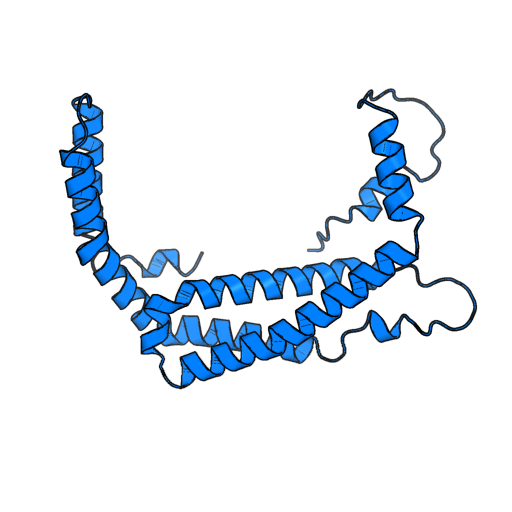 94 GLU A CA 1
ATOM 764 C C . GLU A 1 94 ? 12.682 5.811 -9.042 1.00 90.75 94 GLU A C 1
ATOM 766 O O . GLU A 1 94 ? 13.529 6.368 -9.744 1.00 90.75 94 GLU A O 1
ATOM 771 N N . VAL A 1 95 ? 11.399 5.744 -9.420 1.00 90.12 95 VAL A N 1
ATOM 772 C CA . VAL A 1 95 ? 10.894 6.389 -10.647 1.00 90.12 95 VAL A CA 1
ATOM 773 C C . VAL A 1 95 ? 11.032 7.909 -10.549 1.00 90.12 95 VAL A C 1
ATOM 775 O O . VAL A 1 95 ? 11.536 8.546 -11.472 1.00 90.12 95 VAL A O 1
ATOM 778 N N . LEU A 1 96 ? 10.619 8.504 -9.427 1.00 88.06 96 LEU A N 1
ATOM 779 C CA . LEU A 1 96 ? 10.743 9.944 -9.196 1.00 88.06 96 LEU A CA 1
ATOM 780 C C . LEU A 1 96 ? 12.204 10.385 -9.161 1.00 88.06 96 LEU A C 1
ATOM 782 O O . LEU A 1 96 ? 12.533 11.442 -9.697 1.00 88.06 96 LEU A O 1
ATOM 786 N N . TRP A 1 97 ? 13.074 9.586 -8.546 1.00 87.88 97 TRP A N 1
ATOM 787 C CA . TRP A 1 97 ? 14.505 9.838 -8.538 1.00 87.88 97 TRP A CA 1
ATOM 788 C C . TRP A 1 97 ? 15.059 9.842 -9.965 1.00 87.88 97 TRP A C 1
ATOM 790 O O . TRP A 1 97 ? 15.699 10.818 -10.352 1.00 87.88 97 TRP A O 1
ATOM 800 N N . LEU A 1 98 ? 14.733 8.832 -10.779 1.00 85.00 98 LEU A N 1
ATOM 801 C CA . LEU A 1 98 ? 15.181 8.750 -12.170 1.00 85.00 98 LEU A CA 1
ATOM 802 C C . LEU A 1 98 ? 14.716 9.962 -12.990 1.00 85.00 98 LEU A C 1
ATOM 804 O O . LEU A 1 98 ? 15.531 10.597 -13.654 1.00 85.00 98 LEU A O 1
ATOM 808 N N . LEU A 1 99 ? 13.434 10.329 -12.893 1.00 84.56 99 LEU A N 1
ATOM 809 C CA . LEU A 1 99 ? 12.866 11.474 -13.617 1.00 84.56 99 LEU A CA 1
ATOM 810 C C . LEU A 1 99 ? 13.528 12.806 -13.244 1.00 84.56 99 LEU A C 1
ATOM 812 O O . LEU A 1 99 ? 13.650 13.688 -14.085 1.00 84.56 99 LEU A O 1
ATOM 816 N N . ARG A 1 100 ? 13.959 12.972 -11.989 1.00 81.88 100 ARG A N 1
ATOM 817 C CA . ARG A 1 100 ? 14.646 14.197 -11.547 1.00 81.88 100 ARG A CA 1
ATOM 818 C C . ARG A 1 100 ? 16.087 14.278 -12.043 1.00 81.88 100 ARG A C 1
ATOM 820 O O . ARG A 1 100 ? 16.588 15.382 -12.230 1.00 81.88 100 ARG A O 1
ATOM 827 N N . HIS A 1 101 ? 16.747 13.136 -12.225 1.00 77.31 101 HIS A N 1
ATOM 828 C CA . HIS A 1 101 ? 18.176 13.084 -12.535 1.00 77.31 101 HIS A CA 1
ATOM 829 C C . HIS A 1 101 ? 18.468 12.866 -14.023 1.00 77.31 101 HIS A C 1
ATOM 831 O O . HIS A 1 101 ? 19.558 13.218 -14.459 1.00 77.31 101 HIS A O 1
ATOM 837 N N . VAL A 1 102 ? 17.513 12.361 -14.814 1.00 75.56 102 VAL A N 1
ATOM 838 C CA . VAL A 1 102 ? 17.710 12.123 -16.256 1.00 75.56 102 VAL A CA 1
ATOM 839 C C . VAL A 1 102 ? 17.996 13.413 -17.038 1.00 75.56 102 VAL A C 1
ATOM 841 O O . VAL A 1 102 ? 18.857 13.407 -17.912 1.00 75.56 102 VAL A O 1
ATOM 844 N N . ASP A 1 103 ? 17.355 14.528 -16.671 1.00 67.12 103 ASP A N 1
ATOM 845 C CA . ASP A 1 103 ? 17.507 15.823 -17.359 1.00 67.12 103 ASP A CA 1
ATOM 846 C C . ASP A 1 103 ? 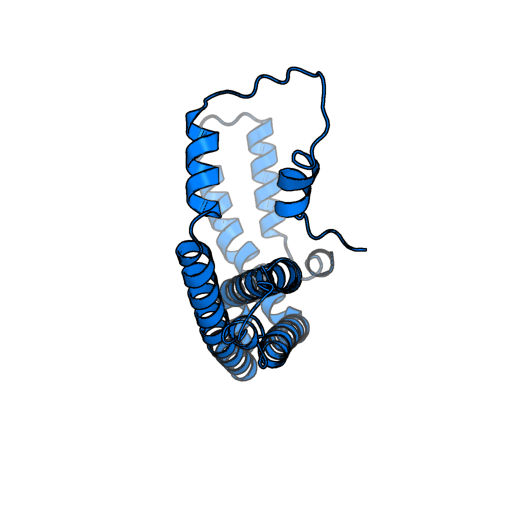18.617 16.710 -16.764 1.00 67.12 103 ASP A C 1
ATOM 848 O O . ASP A 1 103 ? 19.085 17.649 -17.406 1.00 67.12 103 ASP A O 1
ATOM 852 N N . VAL A 1 104 ? 19.018 16.446 -15.515 1.00 65.62 104 VAL A N 1
ATOM 853 C CA . VAL A 1 104 ? 19.968 17.278 -14.747 1.00 65.62 104 VAL A CA 1
ATOM 854 C C . VAL A 1 104 ? 21.388 16.712 -14.791 1.00 65.62 104 VAL A C 1
ATOM 856 O O . VAL A 1 104 ? 22.341 17.424 -14.475 1.00 65.62 104 VAL A O 1
ATOM 859 N N . TRP A 1 105 ? 21.555 15.450 -15.201 1.00 63.91 105 TRP A N 1
ATOM 860 C CA . TRP A 1 105 ? 22.869 14.822 -15.266 1.00 63.91 105 TRP A CA 1
ATOM 861 C C . TRP A 1 105 ? 23.813 15.623 -16.175 1.00 63.91 105 TRP A C 1
ATOM 863 O O . TRP A 1 105 ? 23.417 15.957 -17.299 1.00 63.91 105 TRP A O 1
ATOM 873 N N . PRO A 1 106 ? 25.055 15.928 -15.743 1.00 57.06 106 PRO A N 1
ATOM 874 C CA . PRO A 1 106 ? 26.004 16.647 -16.574 1.00 57.06 106 PRO A CA 1
ATOM 875 C C . PRO A 1 106 ? 26.312 15.793 -17.805 1.00 57.06 106 PRO A C 1
ATOM 877 O O . PRO A 1 106 ? 27.134 14.880 -17.785 1.00 57.06 106 PRO A O 1
ATOM 880 N N . SER A 1 107 ? 25.634 16.088 -18.913 1.00 54.94 107 SER A N 1
ATOM 881 C CA . SER A 1 107 ? 26.057 15.653 -20.237 1.00 54.94 107 SER A CA 1
ATOM 882 C C . SER A 1 107 ? 27.339 16.414 -20.541 1.00 54.94 107 SER A C 1
ATOM 884 O O . SER A 1 107 ? 27.308 17.496 -21.123 1.00 54.94 107 SER A O 1
ATOM 886 N N . GLY A 1 108 ? 28.460 15.889 -20.038 1.00 48.81 108 GLY A N 1
ATOM 887 C CA . GLY A 1 108 ? 29.781 16.476 -20.188 1.00 48.81 108 GLY A CA 1
ATOM 888 C C . GLY A 1 108 ? 30.028 16.828 -21.649 1.00 48.81 108 GLY A C 1
ATOM 889 O O . GLY A 1 108 ? 30.087 15.958 -22.522 1.00 48.81 108 GLY A O 1
ATOM 890 N N . GLY A 1 109 ? 30.127 18.128 -21.921 1.00 43.84 109 GLY A N 1
ATOM 891 C CA . GLY A 1 109 ? 30.501 18.646 -23.223 1.00 43.84 109 GLY A CA 1
ATOM 892 C C . GLY A 1 109 ? 31.930 18.219 -23.542 1.00 43.84 109 GLY A C 1
ATOM 893 O O . GLY A 1 109 ? 32.878 18.861 -23.111 1.00 43.84 109 GLY A O 1
ATOM 894 N N . GLY A 1 110 ? 32.081 17.136 -24.302 1.00 45.12 110 GLY A N 1
ATOM 895 C CA . GLY A 1 110 ? 33.351 16.748 -24.910 1.00 45.12 110 GLY A CA 1
ATOM 896 C C . GLY A 1 110 ? 33.782 15.308 -24.633 1.00 45.12 110 GLY A C 1
ATOM 897 O O . GLY A 1 110 ? 34.130 14.948 -23.519 1.00 45.12 110 GLY A O 1
ATOM 898 N N . LYS A 1 111 ? 33.866 14.535 -25.724 1.00 45.56 111 LYS A N 1
ATOM 899 C CA . LYS A 1 111 ? 34.506 13.213 -25.884 1.00 45.56 111 LYS A CA 1
ATOM 900 C C . LYS A 1 111 ? 33.895 12.036 -25.098 1.00 45.56 111 LYS A C 1
ATOM 902 O O . LYS A 1 111 ? 34.204 11.779 -23.947 1.00 45.56 111 LYS A O 1
ATOM 907 N N . LYS A 1 112 ? 33.144 11.227 -25.862 1.00 46.22 112 LYS A N 1
ATOM 908 C CA . LYS A 1 112 ? 32.667 9.856 -25.586 1.00 46.22 112 LYS A CA 1
ATOM 909 C C . LYS A 1 112 ? 31.910 9.695 -24.268 1.00 46.22 112 LYS A C 1
ATOM 911 O O . LYS A 1 112 ? 32.413 9.181 -23.276 1.00 46.22 112 LYS A O 1
ATOM 916 N N . ASN A 1 113 ? 30.629 10.027 -24.368 1.00 50.69 113 ASN A N 1
ATOM 917 C CA . ASN A 1 113 ? 29.576 9.778 -23.399 1.00 50.69 113 ASN A CA 1
ATOM 918 C C . ASN A 1 113 ? 29.295 8.264 -23.238 1.00 50.69 113 ASN A C 1
ATOM 920 O O . ASN A 1 113 ? 28.268 7.764 -23.684 1.00 50.69 113 ASN A O 1
ATOM 924 N N . LYS A 1 114 ? 30.240 7.504 -22.665 1.00 48.91 114 LYS A N 1
ATOM 925 C CA . LYS A 1 114 ? 30.052 6.071 -22.356 1.00 48.91 114 LYS A CA 1
ATOM 926 C C . LYS A 1 114 ? 29.021 5.837 -21.243 1.00 48.91 114 LYS A C 1
ATOM 928 O O . LYS A 1 114 ? 28.471 4.748 -21.169 1.00 48.91 114 LYS A O 1
ATOM 933 N N . HIS A 1 115 ? 28.750 6.852 -20.422 1.00 53.06 115 HIS A N 1
ATOM 934 C CA . HIS A 1 115 ? 27.930 6.733 -19.215 1.00 53.06 115 HIS A CA 1
ATOM 935 C C . HIS A 1 115 ? 26.483 7.225 -19.368 1.00 53.06 115 HIS A C 1
ATOM 937 O O . HIS A 1 115 ? 25.648 6.880 -18.539 1.00 53.06 115 HIS A O 1
ATOM 943 N N . ALA A 1 116 ? 26.121 7.948 -20.437 1.00 52.28 116 ALA A N 1
ATOM 944 C CA . ALA A 1 116 ? 24.713 8.300 -20.675 1.00 52.28 116 ALA A CA 1
ATOM 945 C C . ALA A 1 116 ? 23.800 7.077 -20.847 1.00 52.28 116 ALA A C 1
ATOM 947 O O . ALA A 1 116 ? 22.643 7.118 -20.442 1.00 52.28 116 ALA A O 1
ATOM 948 N N . ASP A 1 117 ? 24.321 5.971 -21.383 1.00 56.31 117 ASP A N 1
ATOM 949 C CA . ASP A 1 117 ? 23.554 4.728 -21.542 1.00 56.31 117 ASP A CA 1
ATOM 950 C C . ASP A 1 117 ? 23.324 4.008 -20.190 1.00 56.31 117 ASP A C 1
ATOM 952 O O . ASP A 1 117 ? 22.460 3.144 -20.089 1.00 56.31 117 ASP A O 1
ATOM 956 N N . GLU A 1 118 ? 24.060 4.380 -19.130 1.00 58.03 118 GLU A N 1
ATOM 957 C CA . GLU A 1 118 ? 23.868 3.868 -17.761 1.00 58.03 118 GLU A CA 1
ATOM 958 C C . GLU A 1 118 ? 22.826 4.669 -16.968 1.00 58.03 118 GLU A C 1
ATOM 960 O O . GLU A 1 118 ? 22.196 4.125 -16.058 1.00 58.03 118 GLU A O 1
ATOM 965 N N . VAL A 1 119 ? 22.612 5.937 -17.337 1.00 61.62 119 VAL A N 1
ATOM 966 C CA . VAL A 1 119 ? 21.539 6.788 -16.796 1.00 61.62 119 VAL A CA 1
ATOM 967 C C . VAL A 1 119 ? 20.180 6.380 -17.379 1.00 61.62 119 VAL A C 1
ATOM 969 O O . VAL A 1 119 ? 19.155 6.476 -16.704 1.00 61.62 119 VAL A O 1
ATOM 972 N N . ILE A 1 120 ? 20.159 5.877 -18.616 1.00 70.81 120 ILE A N 1
ATOM 973 C CA . ILE A 1 120 ? 18.934 5.479 -19.317 1.00 70.81 120 ILE A CA 1
ATOM 974 C C . ILE A 1 120 ? 18.532 4.050 -18.922 1.00 70.81 120 ILE A C 1
ATOM 976 O O . ILE A 1 120 ? 19.115 3.060 -19.365 1.00 70.81 120 ILE A O 1
ATOM 980 N N . ASP A 1 121 ? 17.470 3.916 -18.123 1.00 78.88 121 ASP A N 1
ATOM 981 C CA . ASP A 1 121 ? 16.888 2.610 -17.796 1.00 78.88 121 ASP A CA 1
ATOM 982 C C . ASP A 1 121 ? 15.909 2.147 -18.888 1.00 78.88 121 ASP A C 1
ATOM 984 O O . ASP A 1 121 ? 14.721 2.472 -18.875 1.00 78.88 121 ASP A O 1
ATOM 988 N N . LYS A 1 122 ? 16.409 1.345 -19.836 1.00 84.50 122 LYS A N 1
ATOM 989 C CA . LYS A 1 122 ? 15.617 0.763 -20.941 1.00 84.50 122 LYS A CA 1
ATOM 990 C C . LYS A 1 122 ? 14.472 -0.140 -20.456 1.00 84.50 122 LYS A C 1
ATOM 992 O O . LYS A 1 122 ? 13.532 -0.389 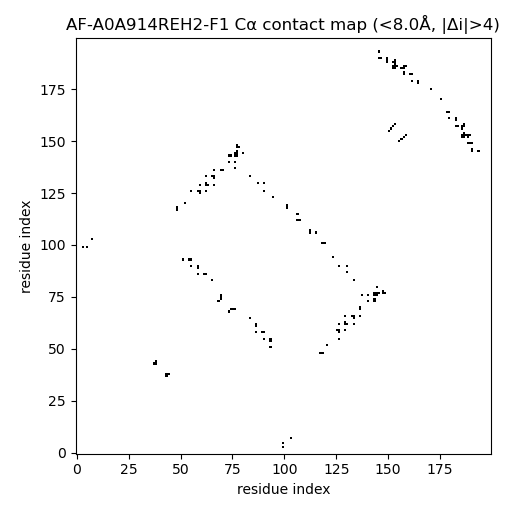-21.203 1.00 84.50 122 LYS A O 1
ATOM 997 N N . GLN A 1 123 ? 14.542 -0.623 -19.216 1.00 87.88 123 GLN A N 1
ATOM 998 C CA . GLN A 1 123 ? 13.575 -1.530 -18.598 1.00 87.88 123 GLN A CA 1
ATOM 999 C C . GLN A 1 123 ? 12.697 -0.812 -17.554 1.00 87.88 123 GLN A C 1
ATOM 1001 O O . GLN A 1 123 ? 12.113 -1.450 -16.675 1.00 87.88 123 GLN A O 1
ATOM 1006 N N . ILE A 1 124 ? 12.591 0.521 -17.611 1.00 89.38 124 ILE A N 1
ATOM 1007 C CA . ILE A 1 124 ? 11.700 1.276 -16.717 1.00 89.38 124 ILE A CA 1
ATOM 1008 C C . ILE A 1 124 ? 10.218 0.972 -16.983 1.00 89.38 124 ILE A C 1
ATOM 1010 O O . ILE A 1 124 ? 9.409 0.959 -16.058 1.00 89.38 124 ILE A O 1
ATOM 1014 N N . SER A 1 125 ? 9.864 0.669 -18.234 1.00 92.50 125 SER A N 1
ATOM 1015 C CA . SER A 1 125 ? 8.508 0.284 -18.637 1.00 92.50 125 SER A CA 1
ATOM 1016 C C . SER A 1 125 ? 8.03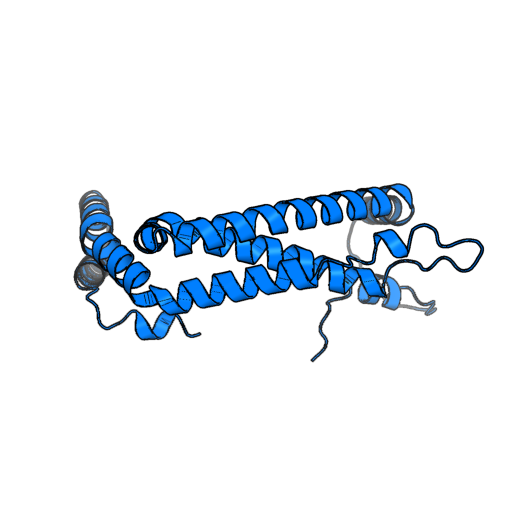9 -0.996 -17.941 1.00 92.50 125 SER A C 1
ATOM 1018 O O . SER A 1 125 ? 6.893 -1.062 -17.509 1.00 92.50 125 SER A O 1
ATOM 1020 N N . GLU A 1 126 ? 8.929 -1.976 -17.764 1.00 93.69 126 GLU A N 1
ATOM 1021 C CA . GLU A 1 126 ? 8.658 -3.214 -17.020 1.00 93.69 126 GLU A CA 1
ATOM 1022 C C . GLU A 1 126 ? 8.346 -2.928 -15.544 1.00 93.69 126 GLU A C 1
ATOM 1024 O O . GLU A 1 126 ? 7.383 -3.459 -14.991 1.00 93.69 126 GLU A O 1
ATOM 1029 N N . LEU A 1 127 ? 9.112 -2.029 -14.912 1.00 93.06 127 LEU A N 1
ATOM 1030 C CA . LEU A 1 127 ? 8.856 -1.612 -13.532 1.00 93.06 127 LEU A CA 1
ATOM 1031 C C . LEU A 1 127 ? 7.480 -0.939 -13.405 1.00 93.06 127 LEU A C 1
ATOM 1033 O O . LEU A 1 127 ? 6.690 -1.303 -12.533 1.00 93.06 127 LEU A O 1
ATOM 1037 N N . LEU A 1 128 ? 7.174 0.009 -14.296 1.00 95.00 128 LEU A N 1
ATOM 1038 C CA . LEU A 1 128 ? 5.888 0.714 -14.315 1.00 95.00 128 LEU A CA 1
ATOM 1039 C C . LEU A 1 128 ? 4.712 -0.235 -14.571 1.00 95.00 128 LEU A C 1
ATOM 1041 O O . LEU A 1 128 ? 3.655 -0.078 -13.958 1.00 95.00 128 LEU A O 1
ATOM 1045 N N . PHE A 1 129 ? 4.904 -1.233 -15.434 1.00 96.25 129 PHE A N 1
ATOM 1046 C CA . PHE A 1 129 ? 3.911 -2.266 -15.690 1.00 96.25 129 PHE A CA 1
ATOM 1047 C C . PHE A 1 129 ? 3.581 -3.044 -14.413 1.00 96.25 129 PHE A C 1
ATOM 1049 O O . PHE A 1 129 ? 2.414 -3.099 -14.029 1.00 96.25 129 PHE A O 1
ATOM 1056 N N . HIS A 1 130 ? 4.584 -3.565 -13.700 1.00 95.88 130 HIS A N 1
ATOM 1057 C CA . HIS A 1 130 ? 4.336 -4.301 -12.458 1.00 95.88 130 HIS A CA 1
ATOM 1058 C C . HIS A 1 130 ? 3.758 -3.417 -11.344 1.00 95.88 130 HIS A C 1
ATOM 1060 O O . HIS A 1 130 ? 2.907 -3.872 -10.582 1.00 95.88 130 HIS A O 1
ATOM 1066 N N . MET A 1 131 ? 4.137 -2.135 -11.266 1.00 96.56 131 MET A N 1
ATOM 1067 C CA . MET A 1 131 ? 3.488 -1.185 -10.351 1.00 96.56 131 MET A CA 1
ATOM 1068 C C . MET A 1 131 ? 1.993 -1.028 -10.661 1.00 96.56 131 MET A C 1
ATOM 1070 O O . MET A 1 131 ? 1.162 -1.023 -9.750 1.00 96.56 131 MET A O 1
ATOM 1074 N N . HIS A 1 132 ? 1.636 -0.886 -11.938 1.00 96.56 132 HIS A N 1
ATOM 1075 C CA . HIS A 1 132 ? 0.246 -0.752 -12.364 1.00 96.56 132 HIS A CA 1
ATOM 1076 C C . HIS A 1 132 ? -0.553 -2.043 -12.149 1.00 96.56 132 HIS A C 1
ATOM 1078 O O . HIS A 1 132 ? -1.684 -2.011 -11.659 1.00 96.56 132 HIS A O 1
ATOM 1084 N N . GLU A 1 133 ? 0.049 -3.182 -12.468 1.00 96.31 133 GLU A N 1
ATOM 1085 C CA . GLU A 1 133 ? -0.522 -4.504 -12.250 1.00 96.31 133 GLU A CA 1
ATOM 1086 C C . GLU A 1 133 ? -0.818 -4.743 -10.767 1.00 96.31 133 GLU A C 1
ATOM 1088 O O . GLU A 1 133 ? -1.935 -5.121 -10.412 1.00 96.31 133 GLU A O 1
ATOM 1093 N N . LEU A 1 134 ? 0.133 -4.426 -9.888 1.00 94.38 134 LEU A N 1
ATOM 1094 C CA . LEU A 1 134 ? -0.038 -4.557 -8.447 1.00 94.38 134 LEU A CA 1
ATOM 1095 C C . LEU A 1 134 ? -1.179 -3.672 -7.921 1.00 94.38 134 LEU A C 1
ATOM 1097 O O . LEU A 1 134 ? -2.004 -4.133 -7.133 1.00 94.38 134 LEU A O 1
ATOM 1101 N N . ARG A 1 135 ? -1.293 -2.428 -8.408 1.00 95.38 135 ARG A N 1
ATOM 1102 C CA . ARG A 1 135 ? -2.429 -1.541 -8.088 1.00 95.38 135 ARG A CA 1
ATOM 1103 C C . ARG A 1 135 ? -3.761 -2.126 -8.557 1.00 95.38 135 ARG A C 1
ATOM 1105 O O . ARG A 1 135 ? -4.738 -2.093 -7.812 1.00 95.38 135 ARG A O 1
ATOM 1112 N N . SER A 1 136 ? -3.788 -2.691 -9.760 1.00 95.94 136 SER A N 1
ATOM 1113 C CA . SER A 1 136 ? -4.984 -3.328 -10.320 1.00 95.94 136 SER A CA 1
ATOM 1114 C C . SER A 1 136 ? -5.410 -4.546 -9.497 1.00 95.94 136 SER A C 1
ATOM 1116 O O . SER A 1 136 ? -6.601 -4.754 -9.276 1.00 95.94 136 SER A O 1
ATOM 1118 N N . LEU A 1 137 ? -4.456 -5.327 -8.976 1.00 94.12 137 LEU A N 1
ATOM 1119 C CA . LEU A 1 137 ? -4.735 -6.450 -8.074 1.00 94.12 137 LEU A CA 1
ATOM 1120 C C . LEU A 1 137 ? -5.332 -5.983 -6.739 1.00 94.12 137 LEU A C 1
ATOM 1122 O O . LEU A 1 137 ? -6.301 -6.580 -6.273 1.00 94.12 137 LEU A O 1
ATOM 1126 N N . VAL A 1 138 ? -4.808 -4.900 -6.154 1.00 94.81 138 VAL A N 1
ATOM 1127 C CA . VAL A 1 138 ? -5.369 -4.301 -4.928 1.00 94.81 138 VAL A CA 1
ATOM 1128 C C . VAL A 1 138 ? -6.814 -3.859 -5.146 1.00 94.81 138 VAL A C 1
ATOM 1130 O O . VAL A 1 138 ? -7.674 -4.169 -4.329 1.00 94.81 138 VAL A O 1
ATOM 1133 N N . GLN A 1 139 ? -7.102 -3.197 -6.269 1.00 94.31 139 GLN A N 1
ATOM 1134 C CA . GLN A 1 139 ? -8.463 -2.777 -6.611 1.00 94.31 139 GLN A CA 1
ATOM 1135 C C . GLN A 1 139 ? -9.389 -3.977 -6.847 1.00 94.31 139 GLN A C 1
ATOM 1137 O O . GLN A 1 139 ? -10.502 -4.012 -6.327 1.00 94.31 139 GLN A O 1
ATOM 1142 N N . LYS A 1 140 ? -8.915 -4.995 -7.574 1.00 94.69 140 LYS A N 1
ATOM 1143 C CA . LYS A 1 140 ? -9.678 -6.215 -7.866 1.00 94.69 140 LYS A CA 1
ATOM 1144 C C . LYS A 1 140 ? -10.068 -6.980 -6.599 1.00 94.69 140 LYS A C 1
ATOM 1146 O O . LYS A 1 140 ? -11.174 -7.507 -6.518 1.00 94.69 140 LYS A O 1
ATOM 1151 N N . TYR A 1 141 ? -9.170 -7.052 -5.619 1.00 94.19 141 TYR A N 1
ATOM 1152 C CA . TYR A 1 141 ? -9.368 -7.804 -4.378 1.00 94.19 141 TYR A CA 1
ATOM 1153 C C . TYR A 1 141 ? -9.636 -6.900 -3.164 1.00 94.19 141 TYR A C 1
ATOM 1155 O O . TYR A 1 141 ? -9.472 -7.337 -2.024 1.00 94.19 141 TYR A O 1
ATOM 1163 N N . ALA A 1 142 ? -10.107 -5.668 -3.384 1.00 90.75 142 ALA A N 1
ATOM 1164 C CA . ALA A 1 142 ? -10.411 -4.709 -2.320 1.00 90.75 142 ALA A CA 1
ATOM 1165 C C . ALA A 1 142 ? -11.364 -5.285 -1.259 1.00 90.75 142 ALA A C 1
ATOM 1167 O O . ALA A 1 142 ? -11.150 -5.097 -0.064 1.00 90.75 142 ALA A O 1
ATOM 1168 N N . GLY A 1 143 ? -12.356 -6.082 -1.675 1.00 90.75 143 GLY A N 1
ATOM 1169 C CA . GLY A 1 143 ? -13.274 -6.756 -0.752 1.00 90.75 143 GLY A CA 1
ATOM 1170 C C . GLY A 1 143 ? -12.590 -7.754 0.194 1.00 90.75 143 GLY A C 1
ATOM 1171 O O . GLY A 1 143 ? -13.022 -7.907 1.334 1.00 90.75 143 GLY A O 1
ATOM 1172 N N . VAL A 1 144 ? -11.498 -8.401 -0.235 1.00 92.88 144 VAL A N 1
ATOM 1173 C CA . VAL A 1 144 ? -10.708 -9.309 0.617 1.00 92.88 144 VAL A CA 1
ATOM 1174 C C . VAL A 1 144 ? -9.968 -8.514 1.690 1.00 92.88 144 VAL A C 1
ATOM 1176 O O . VAL A 1 144 ? -10.024 -8.874 2.865 1.00 92.88 144 VAL A O 1
ATOM 1179 N N . ILE A 1 145 ? -9.333 -7.406 1.294 1.00 91.38 145 ILE A N 1
ATOM 1180 C CA . ILE A 1 145 ? -8.626 -6.496 2.206 1.00 91.38 145 ILE A CA 1
ATOM 1181 C C . ILE A 1 145 ? -9.610 -5.922 3.225 1.00 91.38 145 ILE A C 1
ATOM 1183 O O . ILE A 1 145 ? -9.383 -6.009 4.429 1.00 91.38 145 ILE A O 1
ATOM 1187 N N . GLN A 1 146 ? -10.736 -5.392 2.748 1.00 90.25 146 GLN A N 1
ATOM 1188 C CA . GLN A 1 146 ? -11.761 -4.798 3.594 1.00 90.25 146 GLN A CA 1
ATOM 1189 C C . GLN A 1 146 ? -12.313 -5.807 4.600 1.00 90.25 146 GLN A C 1
ATOM 1191 O O . GLN A 1 146 ? -12.431 -5.492 5.782 1.00 90.25 146 GLN A O 1
ATOM 1196 N N . ARG A 1 147 ? -12.628 -7.030 4.155 1.00 90.94 147 ARG A N 1
ATOM 1197 C CA . ARG A 1 147 ? -13.108 -8.085 5.049 1.00 90.94 147 ARG A CA 1
ATOM 1198 C C . ARG A 1 147 ? -12.069 -8.405 6.120 1.00 90.94 147 ARG A C 1
ATOM 1200 O O . ARG A 1 147 ? -12.432 -8.406 7.292 1.00 90.94 147 ARG A O 1
ATOM 1207 N N . TYR A 1 148 ? -10.811 -8.611 5.731 1.00 93.06 148 TYR A N 1
ATOM 1208 C CA . TYR A 1 148 ? -9.720 -8.889 6.663 1.00 93.06 148 TYR A CA 1
ATOM 1209 C C . TYR A 1 148 ? -9.583 -7.785 7.720 1.00 93.06 148 TYR A C 1
ATOM 1211 O O . TYR A 1 148 ? -9.667 -8.073 8.909 1.00 93.06 148 TYR A O 1
ATOM 1219 N N . TYR A 1 149 ? -9.460 -6.521 7.303 1.00 91.75 149 TYR A N 1
ATOM 1220 C CA . TYR A 1 149 ? -9.263 -5.412 8.240 1.00 91.75 149 TYR A CA 1
ATOM 1221 C C . TYR A 1 149 ? -10.499 -5.100 9.077 1.00 91.75 149 TYR A C 1
ATOM 1223 O O . TYR A 1 149 ? -10.351 -4.790 10.249 1.00 91.75 149 TYR A O 1
ATOM 1231 N N . SER A 1 150 ? -11.713 -5.246 8.538 1.00 90.06 150 SER A N 1
ATOM 1232 C CA . SER A 1 150 ? -12.924 -5.091 9.356 1.00 90.06 150 SER A CA 1
ATOM 1233 C C . SER A 1 150 ? -12.970 -6.108 10.497 1.00 90.06 150 SER A C 1
ATOM 1235 O O . SER A 1 150 ? -13.267 -5.737 11.623 1.00 90.06 150 SER A O 1
ATOM 1237 N N . GLN A 1 151 ? -12.607 -7.368 10.227 1.00 90.75 151 GLN A N 1
ATOM 1238 C CA . GLN A 1 151 ? -12.561 -8.423 11.240 1.00 90.75 151 GLN A CA 1
ATOM 1239 C C . GLN A 1 151 ? -11.402 -8.236 12.220 1.00 90.75 151 GLN A C 1
ATOM 1241 O O . GLN A 1 151 ? -11.562 -8.504 13.405 1.00 90.75 151 GLN A O 1
ATOM 1246 N N . TYR A 1 152 ? -10.251 -7.780 11.728 1.00 92.00 152 TYR A N 1
ATOM 1247 C CA . TYR A 1 152 ? -9.081 -7.500 12.552 1.00 92.00 152 TYR A CA 1
ATOM 1248 C C . TYR A 1 152 ? -9.357 -6.355 13.534 1.00 92.00 152 TYR A C 1
ATOM 1250 O O . TYR A 1 152 ? -9.151 -6.504 14.735 1.00 92.00 152 TYR A O 1
ATOM 1258 N N . VAL A 1 153 ? -9.919 -5.250 13.040 1.00 91.88 153 VAL A N 1
ATOM 1259 C CA . VAL A 1 153 ? -10.216 -4.069 13.853 1.00 91.88 153 VAL A CA 1
ATOM 1260 C C . VAL A 1 153 ? -11.312 -4.370 14.874 1.00 91.88 153 VAL A C 1
ATOM 1262 O O . VAL A 1 153 ? -11.117 -4.139 16.062 1.00 91.88 153 VAL A O 1
ATOM 1265 N N . SER A 1 154 ? -12.445 -4.943 14.454 1.00 89.56 154 SER A N 1
ATOM 1266 C CA . SER A 1 154 ? -13.556 -5.208 15.378 1.00 89.56 154 SER A CA 1
ATOM 1267 C C . SER A 1 154 ? -13.288 -6.383 16.325 1.00 89.56 154 SER A C 1
ATOM 1269 O O . SER A 1 154 ? -13.880 -6.457 17.396 1.00 89.56 154 SER A O 1
ATOM 1271 N N . GLY A 1 155 ? -12.474 -7.354 15.900 1.00 88.69 155 GLY A N 1
ATOM 1272 C CA . GLY A 1 155 ? -12.266 -8.616 16.613 1.00 88.69 155 GLY A CA 1
ATOM 1273 C C . GLY A 1 155 ? -11.000 -8.673 17.462 1.00 88.69 155 GLY A C 1
ATOM 1274 O O . GLY A 1 155 ? -10.953 -9.474 18.388 1.00 88.69 155 GLY A O 1
ATOM 1275 N N . TYR A 1 156 ? -9.987 -7.860 17.158 1.00 92.56 156 TYR A N 1
ATOM 1276 C CA . TYR A 1 156 ? -8.729 -7.821 17.901 1.00 92.56 156 TYR A CA 1
ATOM 1277 C C . TYR A 1 156 ? -8.435 -6.416 18.430 1.00 92.56 156 TYR A C 1
ATOM 1279 O O . TYR A 1 156 ? -8.400 -6.240 19.646 1.00 92.56 156 TYR A O 1
ATOM 1287 N N . ASP A 1 157 ? -8.298 -5.409 17.556 1.00 93.00 157 ASP A N 1
ATOM 1288 C CA . ASP A 1 157 ? -7.887 -4.061 17.987 1.00 93.00 157 ASP A CA 1
ATOM 1289 C C . ASP A 1 157 ? -8.893 -3.435 18.962 1.00 93.00 157 ASP A C 1
ATOM 1291 O O . ASP A 1 157 ? -8.487 -2.839 19.954 1.00 93.00 157 ASP A O 1
ATOM 1295 N N . ALA A 1 158 ? -10.199 -3.608 18.730 1.00 92.00 158 ALA A N 1
ATOM 1296 C CA . ALA A 1 158 ? -11.245 -3.110 19.623 1.00 92.00 158 ALA A CA 1
ATOM 1297 C C . ALA A 1 158 ? -11.136 -3.699 21.039 1.00 92.00 158 ALA A C 1
ATOM 1299 O O . ALA A 1 158 ? -11.294 -2.979 22.026 1.00 92.00 158 ALA A O 1
ATOM 1300 N N . LEU A 1 159 ? -10.858 -5.002 21.141 1.00 92.56 159 LEU A N 1
ATOM 1301 C CA . LEU A 1 159 ? -10.732 -5.693 22.425 1.00 92.56 159 LEU A CA 1
ATOM 1302 C C . LEU A 1 159 ? -9.454 -5.260 23.144 1.00 92.56 159 LEU A C 1
ATOM 1304 O O . LEU A 1 159 ? -9.521 -4.826 24.290 1.00 92.56 159 LEU A O 1
ATOM 1308 N N . ALA A 1 160 ? -8.320 -5.289 22.441 1.00 94.38 160 ALA A N 1
ATOM 1309 C CA . ALA A 1 160 ? -7.030 -4.875 22.982 1.00 94.38 160 ALA A CA 1
ATOM 1310 C C . ALA A 1 160 ? -7.052 -3.410 23.446 1.00 94.38 160 ALA A C 1
ATOM 1312 O O . ALA A 1 160 ? -6.540 -3.080 24.512 1.00 94.38 160 ALA A O 1
ATOM 1313 N N . LEU A 1 161 ? -7.685 -2.525 22.673 1.00 93.31 161 LEU A N 1
ATOM 1314 C CA . LEU A 1 161 ? -7.833 -1.124 23.048 1.00 93.31 161 LEU A CA 1
ATOM 1315 C C . LEU A 1 161 ? -8.718 -0.956 24.285 1.00 93.31 161 LEU A C 1
ATOM 1317 O O . LEU A 1 161 ? -8.373 -0.176 25.167 1.00 93.31 161 LEU A O 1
ATOM 1321 N N . THR A 1 162 ? -9.822 -1.701 24.374 1.00 92.75 162 THR A N 1
ATOM 1322 C CA . THR A 1 162 ? -10.708 -1.656 25.545 1.00 92.75 162 THR A CA 1
ATOM 1323 C C . THR A 1 162 ? -9.968 -2.082 26.812 1.00 92.75 162 THR A C 1
ATOM 1325 O O . THR A 1 162 ? -10.096 -1.423 27.840 1.00 92.75 162 THR A O 1
ATOM 1328 N N . GLU A 1 163 ? -9.154 -3.138 26.738 1.00 94.31 163 GLU A N 1
ATOM 1329 C CA . GLU A 1 163 ? -8.312 -3.586 27.855 1.00 94.31 163 GLU A CA 1
ATOM 1330 C C . GLU A 1 163 ? -7.290 -2.519 28.270 1.00 94.31 163 GLU A C 1
ATOM 1332 O O . GLU A 1 163 ? -7.125 -2.254 29.460 1.00 94.31 163 GLU A O 1
ATOM 1337 N N . ILE A 1 164 ? -6.638 -1.864 27.301 1.00 93.88 164 ILE A N 1
ATOM 1338 C CA . ILE A 1 164 ? -5.692 -0.773 27.573 1.00 93.88 164 ILE A CA 1
ATOM 1339 C C . ILE A 1 164 ? -6.404 0.390 28.266 1.00 93.88 164 ILE A C 1
ATOM 1341 O O . ILE A 1 164 ? -5.909 0.872 29.278 1.00 93.88 164 ILE A O 1
ATOM 1345 N N . VAL A 1 165 ? -7.564 0.821 27.759 1.00 92.44 165 VAL A N 1
ATOM 1346 C CA . VAL A 1 165 ? -8.336 1.935 28.335 1.00 92.44 165 VAL A CA 1
ATOM 1347 C C . VAL A 1 165 ? -8.810 1.611 29.750 1.00 92.44 165 VAL A C 1
ATOM 1349 O O . VAL A 1 165 ? -8.738 2.470 30.622 1.00 92.44 165 VAL A O 1
ATOM 1352 N N . GLN A 1 166 ? -9.236 0.372 30.008 1.00 90.44 166 GLN A N 1
ATOM 1353 C CA . GLN A 1 166 ? -9.634 -0.077 31.347 1.00 90.44 166 GLN A CA 1
ATOM 1354 C C . GLN A 1 166 ? -8.468 -0.132 32.342 1.00 90.44 166 GLN A C 1
ATOM 1356 O O . GLN A 1 166 ? -8.700 -0.050 33.545 1.00 90.44 166 GLN A O 1
ATOM 1361 N N . ALA A 1 167 ? -7.234 -0.276 31.857 1.00 93.25 167 ALA A N 1
ATOM 1362 C CA . ALA A 1 167 ? -6.029 -0.287 32.681 1.00 93.25 167 ALA A CA 1
ATOM 1363 C C . ALA A 1 167 ? -5.439 1.115 32.931 1.00 93.25 167 ALA A C 1
ATOM 1365 O O . ALA A 1 167 ? -4.447 1.233 33.653 1.00 93.25 167 ALA A O 1
ATOM 1366 N N . LEU A 1 168 ? -5.991 2.170 32.320 1.00 92.56 168 LEU A N 1
ATOM 1367 C CA . LEU A 1 168 ? -5.536 3.540 32.542 1.00 92.56 168 LEU A CA 1
ATOM 1368 C C . LEU A 1 168 ? -6.115 4.094 33.848 1.00 92.56 168 LEU A C 1
ATOM 1370 O O . LEU A 1 168 ? -7.323 4.275 33.979 1.00 92.56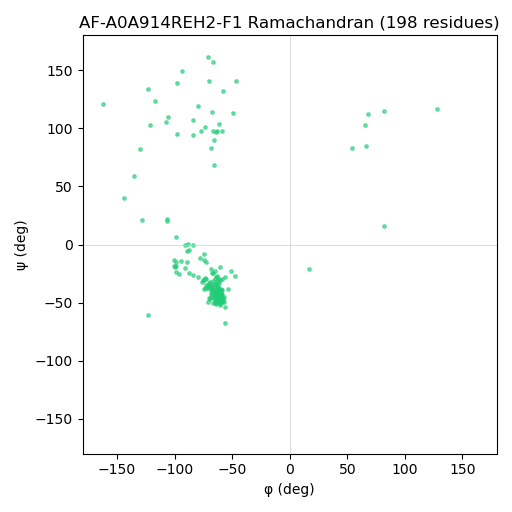 168 LEU A O 1
ATOM 1374 N N . ASP A 1 169 ? -5.230 4.443 34.777 1.00 90.50 169 ASP A N 1
ATOM 1375 C CA . ASP A 1 169 ? -5.578 5.171 35.996 1.00 90.50 169 ASP A CA 1
ATOM 1376 C C . ASP A 1 169 ? -5.411 6.687 35.807 1.00 90.50 169 ASP A C 1
ATOM 1378 O O . ASP A 1 169 ? -4.533 7.154 35.079 1.00 90.50 169 ASP A O 1
ATOM 1382 N N . GLY A 1 170 ? -6.222 7.477 36.517 1.00 90.12 170 GLY A N 1
ATOM 1383 C CA . GLY A 1 170 ? -6.073 8.938 36.571 1.00 90.12 170 GLY A CA 1
ATOM 1384 C C . GLY A 1 170 ? -6.684 9.713 35.400 1.00 90.12 170 GLY A C 1
ATOM 1385 O O . GLY A 1 170 ? -6.359 10.888 35.236 1.00 90.12 170 GLY A O 1
ATOM 1386 N N . LEU A 1 171 ? -7.563 9.089 34.610 1.00 90.06 171 LEU A N 1
ATOM 1387 C CA . LEU A 1 171 ? -8.333 9.777 33.572 1.00 90.06 171 LEU A CA 1
ATOM 1388 C C . LEU A 1 171 ? -9.387 10.705 34.186 1.00 90.06 171 LEU A C 1
ATOM 1390 O O . LEU A 1 171 ? -10.049 10.360 35.169 1.00 90.06 171 LEU A O 1
ATOM 1394 N N . THR A 1 172 ? -9.572 11.872 33.575 1.00 93.88 172 THR A N 1
ATOM 1395 C CA . THR A 1 172 ? -10.734 12.728 33.846 1.00 93.88 172 THR A CA 1
ATOM 1396 C C . THR A 1 172 ? -12.013 12.112 33.268 1.00 93.88 172 THR A C 1
ATOM 1398 O O . THR A 1 172 ? -11.964 11.248 32.392 1.00 93.88 172 THR A O 1
ATOM 1401 N N . GLU A 1 173 ? -13.179 12.554 33.746 1.00 91.69 173 GLU A N 1
ATOM 1402 C CA . GLU A 1 173 ? -14.480 12.057 33.271 1.00 91.69 173 GLU A CA 1
ATOM 1403 C C . GLU A 1 173 ? -14.670 12.274 31.757 1.00 91.69 173 GLU A C 1
ATOM 1405 O O . GLU A 1 173 ? -15.142 11.378 31.051 1.00 91.69 173 GLU A O 1
ATOM 1410 N N . ASP A 1 174 ? -14.212 13.417 31.238 1.00 94.31 174 ASP A N 1
ATOM 1411 C CA . ASP A 1 174 ? -14.262 13.740 29.810 1.00 94.31 174 ASP A CA 1
ATOM 1412 C C . ASP A 1 174 ? -13.366 12.801 28.987 1.00 94.31 174 ASP A C 1
ATOM 1414 O O . ASP A 1 174 ? -13.797 12.247 27.975 1.00 94.31 174 ASP A O 1
ATOM 1418 N N . GLU A 1 175 ? -12.128 12.565 29.431 1.00 93.56 175 GLU A N 1
ATOM 1419 C CA . GLU A 1 175 ? -11.194 11.660 28.749 1.00 93.56 175 GLU A CA 1
ATOM 1420 C C . GLU A 1 175 ? -11.698 10.215 28.766 1.00 93.56 175 GLU A C 1
ATOM 1422 O O . GLU A 1 175 ? -11.650 9.533 27.741 1.00 93.56 175 GLU A O 1
ATOM 1427 N N . ALA A 1 176 ? -12.231 9.756 29.902 1.00 91.31 176 ALA A N 1
ATOM 1428 C CA . ALA A 1 176 ? -12.808 8.423 30.033 1.00 91.31 176 ALA A CA 1
ATOM 1429 C C . ALA A 1 176 ? -14.019 8.232 29.106 1.00 91.31 176 ALA A C 1
ATOM 1431 O O . ALA A 1 176 ? -14.159 7.174 28.482 1.00 91.31 176 ALA A O 1
ATOM 1432 N N . THR A 1 177 ? -14.854 9.264 28.963 1.00 93.50 177 THR A N 1
ATOM 1433 C CA . THR A 1 177 ? -15.995 9.265 28.038 1.00 93.50 177 THR A CA 1
ATOM 1434 C C . THR A 1 177 ? -15.517 9.168 26.589 1.00 93.50 177 THR A C 1
ATOM 1436 O O . THR A 1 177 ? -15.937 8.265 25.868 1.00 93.50 177 THR A O 1
ATOM 1439 N N . ILE A 1 178 ? -14.559 10.010 26.181 1.00 95.38 178 ILE A N 1
ATOM 1440 C CA . ILE A 1 178 ? -14.009 10.010 24.814 1.00 95.38 178 ILE A CA 1
ATOM 1441 C C . ILE A 1 178 ? -13.365 8.658 24.474 1.00 95.38 178 ILE A C 1
ATOM 1443 O O . ILE A 1 178 ? -13.567 8.129 23.381 1.00 95.38 178 ILE A O 1
ATOM 1447 N N . MET A 1 179 ? -12.591 8.077 25.397 1.00 92.81 179 MET A N 1
ATOM 1448 C CA . MET A 1 179 ? -11.937 6.782 25.179 1.00 92.81 179 MET A CA 1
ATOM 1449 C C . MET A 1 179 ? -12.945 5.633 25.090 1.00 92.81 179 MET A C 1
ATOM 1451 O O . MET A 1 179 ? -12.781 4.739 24.256 1.00 92.81 179 MET A O 1
ATOM 1455 N N . SER A 1 180 ? -14.004 5.667 25.901 1.00 90.81 180 SER A N 1
ATOM 1456 C CA . SER A 1 180 ? -15.071 4.661 25.867 1.00 90.81 180 SER A CA 1
ATOM 1457 C C . SER A 1 180 ? -15.885 4.736 24.574 1.00 90.81 180 SER A C 1
ATOM 1459 O O . SER A 1 180 ? -16.137 3.702 23.949 1.00 90.81 180 SER A O 1
ATOM 1461 N N . ASP A 1 181 ? -16.231 5.946 24.131 1.00 92.38 181 ASP A N 1
ATOM 1462 C CA . ASP A 1 181 ? -16.915 6.178 22.856 1.00 92.38 181 ASP A CA 1
ATOM 1463 C C . ASP A 1 181 ? -16.059 5.698 21.680 1.00 92.38 181 ASP A C 1
ATOM 1465 O O . ASP A 1 181 ? -16.540 4.965 20.814 1.00 92.38 181 ASP A O 1
ATOM 1469 N N . PHE A 1 182 ? -14.758 5.999 21.696 1.00 91.44 182 PHE A N 1
ATOM 1470 C CA . PHE A 1 182 ? -13.827 5.538 20.670 1.00 91.44 182 PHE A CA 1
ATOM 1471 C C . PHE A 1 182 ? -13.718 4.005 20.610 1.00 91.44 182 PHE A C 1
ATOM 1473 O O . PHE A 1 182 ? -13.761 3.423 19.522 1.00 91.44 182 PHE A O 1
ATOM 1480 N N . CYS A 1 183 ? -13.641 3.325 21.761 1.00 91.38 183 CYS A N 1
ATOM 1481 C CA . CYS A 1 183 ? -13.663 1.858 21.813 1.00 91.38 183 CYS A CA 1
ATOM 1482 C C . CYS A 1 183 ? -14.967 1.294 21.229 1.00 91.38 183 CYS A C 1
ATOM 1484 O O . CYS A 1 183 ? -14.946 0.329 20.458 1.00 91.38 183 CYS A O 1
ATOM 1486 N N . ALA A 1 184 ? -16.104 1.916 21.559 1.00 89.81 184 ALA A N 1
ATOM 1487 C CA . ALA A 1 184 ? -17.408 1.509 21.054 1.00 89.81 184 ALA A CA 1
ATOM 1488 C C . ALA A 1 184 ? -17.532 1.715 19.534 1.00 89.81 184 ALA A C 1
ATOM 1490 O O . ALA A 1 184 ? -18.113 0.873 18.846 1.00 89.81 184 ALA A O 1
ATOM 1491 N N . ASP A 1 185 ? -16.965 2.793 18.997 1.00 90.81 185 ASP A N 1
ATOM 1492 C CA . ASP A 1 185 ? -16.962 3.082 17.563 1.00 90.81 185 ASP A CA 1
ATOM 1493 C C . ASP A 1 185 ? -16.098 2.094 16.779 1.00 90.81 185 ASP A C 1
ATOM 1495 O O . ASP A 1 185 ? -16.549 1.542 15.770 1.00 90.81 185 ASP A O 1
ATOM 1499 N N . ILE A 1 186 ? -14.893 1.788 17.272 1.00 89.06 186 ILE A N 1
ATOM 1500 C CA . ILE A 1 186 ? -14.005 0.788 16.663 1.00 89.06 186 ILE A CA 1
ATOM 1501 C C . ILE A 1 186 ? -14.669 -0.594 16.659 1.00 89.06 186 ILE A C 1
ATOM 1503 O O . ILE A 1 186 ? -14.651 -1.282 15.635 1.00 89.06 186 ILE A O 1
ATOM 1507 N N . ALA A 1 187 ? -15.317 -0.990 17.758 1.00 87.56 187 ALA A N 1
ATOM 1508 C CA . ALA A 1 187 ? -16.032 -2.264 17.840 1.00 87.56 187 ALA A CA 1
ATOM 1509 C C . ALA A 1 187 ? -17.203 -2.360 16.841 1.00 87.56 187 ALA A C 1
ATOM 1511 O O . ALA A 1 187 ? -17.549 -3.451 16.380 1.00 87.56 187 ALA A O 1
ATOM 1512 N N . ARG A 1 188 ? -17.814 -1.222 16.484 1.00 86.75 188 ARG A N 1
ATOM 1513 C CA . ARG A 1 188 ? -18.956 -1.138 15.559 1.00 86.75 188 ARG A CA 1
ATOM 1514 C C . ARG A 1 188 ? -18.565 -0.943 14.096 1.00 86.75 188 ARG A C 1
ATOM 1516 O O . ARG A 1 188 ? -19.465 -0.914 13.251 1.00 86.75 188 ARG A O 1
ATOM 1523 N N . ILE A 1 189 ? -17.273 -0.852 13.762 1.00 82.19 189 ILE A N 1
ATOM 1524 C CA . ILE A 1 189 ? -16.808 -0.812 12.369 1.00 82.19 189 ILE A CA 1
ATOM 1525 C C . ILE A 1 189 ? -17.272 -2.091 11.655 1.00 82.19 189 ILE A C 1
ATOM 1527 O O . ILE A 1 189 ? -16.675 -3.161 11.740 1.00 82.19 189 ILE A O 1
ATOM 1531 N N . SER A 1 190 ? -18.390 -1.988 10.933 1.00 64.81 190 SER A N 1
ATOM 1532 C CA . SER A 1 190 ? -18.959 -3.072 10.136 1.00 64.81 190 SER A CA 1
ATOM 1533 C C . SER A 1 190 ? -19.104 -2.637 8.678 1.00 64.81 190 SER A C 1
ATOM 1535 O O . SER A 1 190 ? -19.525 -1.518 8.401 1.00 64.81 190 SER A O 1
ATOM 1537 N N . ARG A 1 191 ? -18.668 -3.543 7.785 1.00 57.41 191 ARG A N 1
ATOM 1538 C CA . ARG A 1 191 ? -18.729 -3.710 6.305 1.00 57.41 191 ARG A CA 1
ATOM 1539 C C . ARG A 1 191 ? -19.077 -2.544 5.352 1.00 57.41 191 ARG A C 1
ATOM 1541 O O . ARG A 1 191 ? -18.700 -2.638 4.189 1.00 57.41 191 ARG A O 1
ATOM 1548 N N . SER A 1 192 ? -19.727 -1.469 5.772 1.00 50.22 192 SER A N 1
ATOM 1549 C CA . SER A 1 192 ? -20.281 -0.424 4.902 1.00 50.22 192 SER A CA 1
ATOM 1550 C C . SER A 1 192 ? -19.373 0.803 4.727 1.00 50.22 192 SER A C 1
ATOM 1552 O O . SER A 1 192 ? -19.462 1.468 3.701 1.00 50.22 192 SER A O 1
ATOM 1554 N N . PHE A 1 193 ? -18.473 1.101 5.674 1.00 47.50 193 PHE A N 1
ATOM 1555 C CA . PHE A 1 193 ? -17.786 2.409 5.711 1.00 47.50 193 PHE A CA 1
ATOM 1556 C C . PHE A 1 193 ? -16.409 2.476 5.021 1.00 47.50 193 PHE A C 1
ATOM 1558 O O . PHE A 1 193 ? -15.916 3.562 4.728 1.00 47.50 193 PHE A O 1
ATOM 1565 N N . LEU A 1 194 ? -15.783 1.339 4.691 1.00 49.88 194 LEU A N 1
ATOM 1566 C CA . LEU A 1 194 ? -14.441 1.340 4.076 1.00 49.88 194 LEU A CA 1
ATOM 1567 C C . LEU A 1 194 ? -14.423 1.755 2.591 1.00 49.88 194 LEU A C 1
ATOM 1569 O O . LEU A 1 194 ? -13.349 1.981 2.039 1.00 49.88 194 LEU A O 1
ATOM 1573 N N . TRP A 1 195 ? -15.588 1.904 1.952 1.00 45.28 195 TRP A N 1
ATOM 1574 C CA . TRP A 1 195 ? -15.690 2.363 0.561 1.00 45.28 195 TRP A CA 1
ATOM 1575 C C . TRP A 1 195 ? -15.179 3.797 0.355 1.00 45.28 195 TRP A C 1
ATOM 1577 O O . TRP A 1 195 ? -14.697 4.110 -0.730 1.00 45.28 195 TRP A O 1
ATOM 1587 N N . LEU A 1 196 ? -15.239 4.655 1.380 1.00 45.81 196 LEU A N 1
ATOM 1588 C CA . LEU A 1 196 ? -14.852 6.065 1.257 1.00 45.81 196 LEU A CA 1
ATOM 1589 C C . LEU A 1 196 ? -13.347 6.314 1.425 1.00 45.81 196 LEU A C 1
ATOM 1591 O O . LEU A 1 196 ? -12.835 7.272 0.858 1.00 45.81 196 LEU A O 1
ATOM 1595 N N . MET A 1 197 ? -12.614 5.460 2.148 1.00 45.62 197 MET A N 1
ATOM 1596 C CA . MET A 1 197 ? -11.188 5.711 2.426 1.00 45.62 197 MET A CA 1
ATOM 1597 C C . MET A 1 197 ? -10.227 5.141 1.377 1.00 45.62 197 MET A C 1
ATOM 1599 O O . MET A 1 197 ? -9.068 5.537 1.341 1.00 45.62 197 MET A O 1
ATOM 1603 N N . CYS A 1 198 ? -10.676 4.239 0.500 1.00 43.81 198 CYS A N 1
ATOM 1604 C CA . CYS A 1 198 ? -9.820 3.684 -0.555 1.00 43.81 198 CYS A CA 1
ATOM 1605 C C . CYS A 1 198 ? -9.806 4.506 -1.861 1.00 43.81 198 CYS A C 1
ATOM 1607 O O . CYS A 1 198 ? -9.123 4.098 -2.801 1.00 43.81 198 CYS A O 1
ATOM 1609 N N . PHE A 1 199 ? -10.535 5.630 -1.945 1.00 39.03 199 PHE A N 1
ATOM 1610 C CA . PHE A 1 199 ? -10.677 6.426 -3.179 1.00 39.03 199 PHE A CA 1
ATOM 1611 C C . PHE A 1 199 ? -10.384 7.934 -3.038 1.00 39.03 199 PHE A C 1
ATOM 1613 O O . PHE A 1 199 ? -10.805 8.710 -3.897 1.00 39.03 199 PHE A O 1
ATOM 1620 N N . ALA A 1 200 ? -9.637 8.340 -2.007 1.00 35.38 200 ALA A N 1
ATOM 1621 C CA . ALA A 1 200 ? -9.064 9.685 -1.889 1.00 35.38 200 ALA A CA 1
ATOM 1622 C C . ALA A 1 200 ? -7.530 9.633 -1.948 1.00 35.38 200 ALA A C 1
ATOM 1624 O O . ALA A 1 200 ? -6.948 8.754 -1.272 1.00 35.38 200 ALA A O 1
#

Foldseek 3Di:
DDPPVQPVCVVCVVPDDDDDDDDDDDDDPVVVVVVVVCVPDPVNVVVVLVVLLVLLVVLLVVLVVVLVVCVVPVLVCQVCVVVLVVSLVSLVVSVSVLVNDLVVPPPDPDDDPPCNVSSDDPCNVSSVVSSVSSVVSCVVSVVSNLVSVLCCQQPPVLVVLVVVLVPDPDDDPVRNVVSVVVSVVSNPSDDPPVVPVVPD

Organism: Parascaris equorum (NCBI:txid6256)

Sequence (200 aa):
LSTAFNEHSKSTTLFRPWNCQRSVHIGSTRSRSIIRSVFTDEGLCFFSLIVHRDRRRFLRGALRELCLLIKDQPGLLGPKILFVWMALSFSRDEVLWLLRHVDVWPSGGGKKNKHADEVIDKQISELLFHMHELRSLVQKYAGVIQRYYSQYVSGYDALALTEIVQALDGLTEDEATIMSDFCADIARISRSFLWLMCFA